Protein AF-A0A2S2PJ67-F1 (afdb_monomer)

pLDDT: mean 94.63, std 5.16, range [53.09, 98.38]

Nearest PDB structures (foldseek):
  6j6f-assembly1_B  TM=1.809E-01  e=3.396E+00  Talaromyces marneffei PM1
  8ga7-assembly1_A  TM=1.460E-01  e=7.164E+00  synthetic construct

Sequence (337 aa):
VMLTRRWSYTAPRLRLGEHDIALSSEIRYLGVRLDGKMTFVDHVRKAGKKALASATALSRVMPNIKGPGQWKRRLLASVVESQLLYAAPVWADTVAASARSVRLLVRPQRAIALRVIRAYRTVSDEAALVLAYMPPANLLAEERARVKARRRQPPAPDVPPTSLEKIKSLERKTTLDIWQRSWAFSRKGQWTRRLIPDVRRWHDKLLPKVPTTYRVTQAMTGHGCFQYYLNRMGRAGSAVCVQCGSAIDTVEHTLLKCAYWEPYRVALADRLGHRLTVEDMSSIILGPSEDEVPEDQPERGEALEFALESLRMLYKFIEEILSIKEEEERARQNGQA

Secondary structure (DSSP, 8-state):
----S-SS-PPP-EEETTEEEPPPSEEEETTEEEETT---HHHHHHHHHHHHHHHHHHHTT--SSSS--HHHHHHHHHHHHHHHTTTHHHHHHHHHT-HHHHHHHHHHHHHHHHHHTT--TTS-HHHHHHHTT---HHHHHHHHHHHHHHHHSPPPTT-PPPPHHHHHHHHHHHHHHHHHHHHHT-SSSHHHHHH-S-HHHHHH-SS--PPP-HHHHHHHHT-SS-HHHHHHTTSSS-SS-TTT--S---HHHHHHT-GGGHHHHHHHHHHHTS---HHHHHHHHH---GGGS-SSHHHHHHHHHHHHHHHHHHHHHHHHHHHHHHHHHHHHHHH--

Mean predicted aligned error: 4.98 Å

Radius of gyration: 24.8 Å; Cα contacts (8 Å, |Δi|>4): 425; chains: 1; bounding box: 79×36×76 Å

Organism: Schizaphis graminum (NCBI:txid13262)

Solvent-accessible surface area (backbone atoms only — not comparable to full-atom values): 18606 Å² total; per-residue (Å²): 79,66,79,65,93,62,94,73,78,81,82,77,87,43,67,62,87,94,44,76,53,77,80,41,68,56,41,78,54,96,91,41,41,44,36,49,80,61,55,34,54,70,34,47,47,52,29,20,54,52,18,34,52,52,31,54,60,54,46,75,74,39,47,60,70,99,40,72,55,27,66,64,37,46,58,59,42,47,58,34,53,52,43,58,45,60,70,21,62,80,42,25,71,58,28,65,76,29,72,70,46,38,49,38,44,43,54,28,52,33,59,32,24,29,49,25,30,33,47,56,96,78,63,40,56,68,41,30,23,62,75,44,76,41,77,57,55,57,53,52,15,40,37,50,27,50,49,54,51,57,73,68,52,77,59,59,88,98,44,79,73,79,52,70,65,58,48,49,52,56,43,47,52,54,42,38,55,56,48,34,56,57,58,68,73,45,85,66,40,56,66,29,36,65,44,48,70,46,58,49,50,60,74,69,33,76,55,80,88,74,68,56,42,46,49,49,32,20,65,50,56,49,51,55,86,26,30,38,43,27,26,77,69,74,72,40,98,46,28,43,23,87,81,69,66,45,75,59,16,39,46,64,34,55,76,59,64,35,70,73,48,45,80,66,42,46,70,60,15,64,75,68,74,42,80,66,49,66,67,52,53,16,46,41,72,34,38,64,54,80,90,73,46,57,85,52,66,70,60,28,51,52,55,51,51,55,44,49,50,52,35,51,50,53,51,52,44,43,43,54,55,47,51,53,47,42,50,56,49,51,53,52,55,62,76,74,106

Structure (mmCIF, N/CA/C/O backbone):
data_AF-A0A2S2PJ67-F1
#
_entry.id   AF-A0A2S2PJ67-F1
#
loop_
_atom_site.group_PDB
_atom_site.id
_atom_site.type_symbol
_atom_site.label_atom_id
_atom_site.label_alt_id
_atom_site.label_comp_id
_atom_site.label_asym_id
_atom_site.label_entity_id
_atom_site.label_seq_id
_atom_site.pdbx_PDB_ins_code
_atom_site.Cartn_x
_atom_site.Cartn_y
_atom_site.Cartn_z
_atom_site.occupancy
_atom_site.B_iso_or_equiv
_atom_site.auth_seq_id
_atom_site.auth_comp_id
_atom_site.auth_asym_id
_atom_site.auth_atom_id
_atom_site.pdbx_PDB_model_num
ATOM 1 N N . VAL A 1 1 ? -31.393 -4.939 24.634 1.00 82.88 1 VAL A N 1
ATOM 2 C CA . VAL A 1 1 ? -30.339 -5.966 24.466 1.00 82.88 1 VAL A CA 1
ATOM 3 C C . VAL A 1 1 ? -30.057 -6.581 25.804 1.00 82.88 1 VAL A C 1
ATOM 5 O O . VAL A 1 1 ? -29.877 -5.834 26.757 1.00 82.88 1 VAL A O 1
ATOM 8 N N . MET A 1 2 ? -30.006 -7.905 25.868 1.00 84.38 2 MET A N 1
ATOM 9 C CA . MET A 1 2 ? -29.512 -8.602 27.046 1.00 84.38 2 MET A CA 1
ATOM 10 C C . MET A 1 2 ? -28.021 -8.890 26.873 1.00 84.38 2 MET A C 1
ATOM 12 O O . MET A 1 2 ? -27.625 -9.549 25.914 1.00 84.38 2 MET A O 1
ATOM 16 N N . LEU A 1 3 ? -27.207 -8.374 27.792 1.00 85.25 3 LEU A N 1
ATOM 17 C CA . LEU A 1 3 ? -25.790 -8.706 27.906 1.00 85.25 3 LEU A CA 1
ATOM 18 C C . LEU A 1 3 ? -25.642 -9.655 29.092 1.00 85.25 3 LEU A C 1
ATOM 20 O O . LEU A 1 3 ? -25.963 -9.294 30.221 1.00 85.25 3 LEU A O 1
ATOM 24 N N . THR A 1 4 ? -25.200 -10.881 28.838 1.00 82.19 4 THR A N 1
ATOM 25 C CA . THR A 1 4 ? -25.056 -11.900 29.879 1.00 82.19 4 THR A CA 1
ATOM 26 C C . THR A 1 4 ? -23.826 -12.754 29.623 1.00 82.19 4 THR A C 1
ATOM 28 O O . THR A 1 4 ? -23.447 -12.993 28.480 1.00 82.19 4 THR A O 1
ATOM 31 N N . ARG A 1 5 ? -23.199 -13.219 30.707 1.00 78.56 5 ARG A N 1
ATOM 32 C CA . ARG A 1 5 ? -22.106 -14.202 30.654 1.00 78.56 5 ARG A CA 1
ATOM 33 C C . ARG A 1 5 ? -22.620 -15.645 30.592 1.00 78.56 5 ARG A C 1
ATOM 35 O O . ARG A 1 5 ? -21.820 -16.563 30.456 1.00 78.56 5 ARG A O 1
ATOM 42 N N . ARG A 1 6 ? -23.936 -15.861 30.722 1.00 78.56 6 ARG A N 1
ATOM 43 C CA . ARG A 1 6 ? -24.541 -17.197 30.659 1.00 78.56 6 ARG A CA 1
ATOM 44 C C . ARG A 1 6 ? -24.685 -17.651 29.210 1.00 78.56 6 ARG A C 1
ATOM 46 O O . ARG A 1 6 ? -25.228 -16.925 28.384 1.00 78.56 6 ARG A O 1
ATOM 53 N N . TRP A 1 7 ? -24.237 -18.875 28.940 1.00 67.00 7 TRP A N 1
ATOM 54 C CA . TRP A 1 7 ? -24.305 -19.500 27.615 1.00 67.00 7 TRP A CA 1
ATOM 55 C C . TRP A 1 7 ? -25.744 -19.826 27.184 1.00 67.00 7 TRP A C 1
ATOM 57 O O . TRP A 1 7 ? -26.074 -19.739 26.006 1.00 67.00 7 TRP A O 1
ATOM 67 N N . SER A 1 8 ? -26.605 -20.139 28.155 1.00 77.81 8 SER A N 1
ATOM 68 C CA . SER A 1 8 ? -28.046 -20.319 27.988 1.00 77.81 8 SER A CA 1
ATOM 69 C C . SER A 1 8 ? -28.783 -19.517 29.058 1.00 77.81 8 SER A C 1
ATOM 71 O O . SER A 1 8 ? -28.356 -19.462 30.216 1.00 77.81 8 SER A O 1
ATOM 73 N N . TYR A 1 9 ? -29.861 -18.848 28.665 1.00 80.81 9 TYR A N 1
ATOM 74 C CA . TYR A 1 9 ? -30.721 -18.085 29.558 1.00 80.81 9 TYR A CA 1
ATOM 75 C C . TYR A 1 9 ? -32.138 -18.028 28.990 1.00 80.81 9 TYR A C 1
ATOM 77 O O . TYR A 1 9 ? -32.329 -17.951 27.777 1.00 80.81 9 TYR A O 1
ATOM 85 N N . THR A 1 10 ? -33.132 -18.006 29.871 1.00 83.62 10 THR A N 1
ATOM 86 C CA . THR A 1 10 ? -34.505 -17.673 29.489 1.00 83.62 10 THR A CA 1
ATOM 87 C C . THR A 1 10 ? -34.597 -16.164 29.304 1.00 83.62 10 THR A C 1
ATOM 89 O O . THR A 1 10 ? -34.217 -15.407 30.200 1.00 83.62 10 THR A O 1
ATOM 92 N N . ALA A 1 11 ? -35.066 -15.720 28.137 1.00 83.56 11 ALA A N 1
ATOM 93 C CA . ALA A 1 11 ? -35.241 -14.301 27.852 1.00 83.56 11 ALA A CA 1
ATOM 94 C C . ALA A 1 11 ? -36.204 -13.670 28.881 1.00 83.56 11 ALA A C 1
ATOM 96 O O . ALA A 1 11 ? -37.345 -14.126 28.989 1.00 83.56 11 ALA A O 1
ATOM 97 N N . PRO A 1 12 ? -35.777 -12.647 29.647 1.00 85.38 12 PRO A N 1
ATOM 98 C CA . PRO A 1 12 ? -36.648 -11.999 30.615 1.00 85.38 12 PRO A CA 1
ATOM 99 C C . PRO A 1 12 ? -37.785 -11.266 29.900 1.00 85.38 12 PRO A C 1
ATOM 101 O O . PRO A 1 12 ? -37.567 -10.593 28.891 1.00 85.38 12 PRO A O 1
ATOM 104 N N . ARG A 1 13 ? -38.995 -11.357 30.459 1.00 87.50 13 ARG A N 1
ATOM 105 C CA . ARG A 1 13 ? -40.107 -10.474 30.098 1.00 87.50 13 ARG A CA 1
ATOM 106 C C . ARG A 1 13 ? -39.952 -9.181 30.890 1.00 87.50 13 ARG A C 1
ATOM 108 O O . ARG A 1 13 ? -40.140 -9.174 32.102 1.00 87.50 13 ARG A O 1
ATOM 115 N N . LEU A 1 14 ? -39.545 -8.114 30.212 1.00 89.00 14 LEU A N 1
ATOM 116 C CA . LEU A 1 14 ? -39.391 -6.791 30.810 1.00 89.00 14 LEU A CA 1
ATOM 117 C C . LEU A 1 14 ? -40.684 -6.007 30.584 1.00 89.00 14 LEU A C 1
ATOM 119 O O . LEU A 1 14 ? -41.129 -5.902 29.446 1.00 89.00 14 LEU A O 1
ATOM 123 N N . ARG A 1 15 ? -41.275 -5.456 31.647 1.00 92.38 15 ARG A N 1
ATOM 124 C CA . ARG A 1 15 ? -42.443 -4.565 31.567 1.00 92.38 15 ARG A CA 1
ATOM 125 C C . ARG A 1 15 ? -42.113 -3.230 32.225 1.00 92.38 15 ARG A C 1
ATOM 127 O O . ARG A 1 15 ? -41.424 -3.212 33.244 1.00 92.38 15 ARG A O 1
ATOM 134 N N . LEU A 1 16 ? -42.595 -2.132 31.653 1.00 91.44 16 LEU A N 1
ATOM 135 C CA . LEU A 1 16 ? -42.543 -0.796 32.250 1.00 91.44 16 LEU A CA 1
ATOM 136 C C . LEU A 1 16 ? -43.966 -0.228 32.278 1.00 91.44 16 LEU A C 1
ATOM 138 O O . LEU A 1 16 ? -44.503 0.181 31.248 1.00 91.44 16 LEU A O 1
ATOM 142 N N . GLY A 1 17 ? -44.592 -0.259 33.457 1.00 92.88 17 GLY A N 1
ATOM 143 C CA . GLY A 1 17 ? -46.038 -0.061 33.575 1.00 92.88 17 GLY A CA 1
ATOM 144 C C . GLY A 1 17 ? -46.786 -1.152 32.806 1.00 92.88 17 GLY A C 1
ATOM 145 O O . GLY A 1 17 ? -46.520 -2.338 33.002 1.00 92.88 17 GLY A O 1
ATOM 146 N N . GLU A 1 18 ? -47.666 -0.752 31.889 1.00 91.75 18 GLU A N 1
ATOM 147 C CA . GLU A 1 18 ? -48.424 -1.682 31.038 1.00 91.75 18 GLU A CA 1
ATOM 148 C C . GLU A 1 18 ? -47.702 -2.086 29.741 1.00 91.75 18 GLU A C 1
ATOM 150 O O . GLU A 1 18 ? -48.192 -2.931 28.994 1.00 91.75 18 GLU A O 1
ATOM 155 N N . HIS A 1 19 ? -46.521 -1.520 29.471 1.00 91.88 19 HIS A N 1
ATOM 156 C CA . HIS A 1 19 ? -45.809 -1.742 28.215 1.00 91.88 19 HIS A CA 1
ATOM 157 C C . HIS A 1 19 ? -44.796 -2.880 28.326 1.00 91.88 19 HIS A C 1
ATOM 159 O O . HIS A 1 19 ? -43.876 -2.832 29.149 1.00 91.88 19 HIS A O 1
ATOM 165 N N . ASP A 1 20 ? -44.908 -3.857 27.430 1.00 91.25 20 ASP A N 1
ATOM 166 C CA . ASP A 1 20 ? -43.914 -4.913 27.267 1.00 91.25 20 ASP A CA 1
ATOM 167 C C . ASP A 1 20 ? -42.706 -4.395 26.473 1.00 91.25 20 ASP A C 1
ATOM 169 O O . ASP A 1 20 ? -42.817 -3.924 25.339 1.00 91.25 20 ASP A O 1
ATOM 173 N N . ILE A 1 21 ? -41.517 -4.503 27.063 1.00 89.94 21 ILE A N 1
ATOM 174 C CA . ILE A 1 21 ? -40.253 -4.118 26.440 1.00 89.94 21 ILE A CA 1
ATOM 175 C C . ILE A 1 21 ? -39.638 -5.349 25.772 1.00 89.94 21 ILE A C 1
ATOM 177 O O . ILE A 1 21 ? -39.073 -6.229 26.427 1.00 89.94 21 ILE A O 1
ATOM 181 N N . ALA A 1 22 ? -39.692 -5.383 24.440 1.00 88.62 22 ALA A N 1
ATOM 182 C CA . ALA A 1 22 ? -39.047 -6.424 23.650 1.00 88.62 22 ALA A CA 1
ATOM 183 C C . ALA A 1 22 ? -37.511 -6.331 23.719 1.00 88.62 22 ALA A C 1
ATOM 185 O O . ALA A 1 22 ? -36.905 -5.255 23.644 1.00 88.62 22 ALA A O 1
ATOM 186 N N . LEU A 1 23 ? -36.846 -7.486 23.800 1.00 88.12 23 LEU A N 1
ATOM 187 C CA . LEU A 1 23 ? -35.392 -7.545 23.705 1.00 88.12 23 LEU A CA 1
ATOM 188 C C . LEU A 1 23 ? -34.940 -7.260 22.268 1.00 88.12 23 LEU A C 1
ATOM 190 O O . LEU A 1 23 ? -35.205 -8.029 21.351 1.00 88.12 23 LEU A O 1
ATOM 194 N N . SER A 1 24 ? -34.185 -6.178 22.084 1.00 88.00 24 SER A N 1
ATOM 195 C CA . SER A 1 24 ? -33.431 -5.941 20.844 1.00 88.00 24 SER A CA 1
ATOM 196 C C . SER A 1 24 ? -32.177 -6.824 20.766 1.00 88.00 24 SER A C 1
ATOM 198 O O . SER A 1 24 ? -31.562 -7.113 21.799 1.00 88.00 24 SER A O 1
ATOM 200 N N . SER A 1 25 ? -31.757 -7.179 19.548 1.00 87.25 25 SER A N 1
ATOM 201 C CA . SER A 1 25 ? -30.499 -7.884 19.251 1.00 87.25 25 SER A CA 1
ATOM 202 C C . SER A 1 25 ? -29.255 -6.986 19.331 1.00 87.25 25 SER A C 1
ATOM 204 O O . SER A 1 25 ? -28.165 -7.481 19.621 1.00 87.25 25 SER A O 1
ATOM 206 N N . GLU A 1 26 ? -29.418 -5.672 19.126 1.00 90.06 26 GLU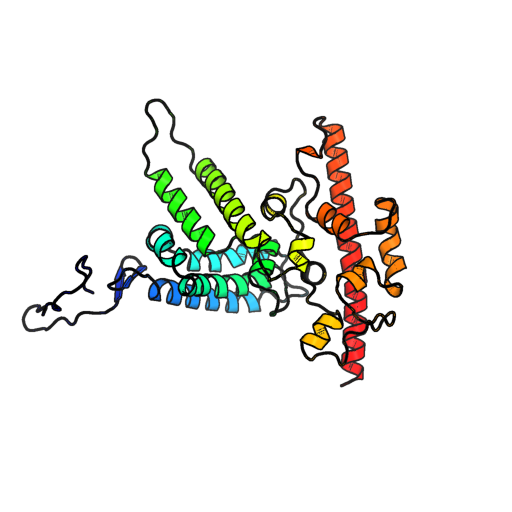 A N 1
ATOM 207 C CA . GLU A 1 26 ? -28.353 -4.662 19.207 1.00 90.06 26 GLU A CA 1
ATOM 208 C C . GLU A 1 26 ? -28.793 -3.378 19.939 1.00 90.06 26 GLU A C 1
ATOM 210 O O . GLU A 1 26 ? -29.971 -3.008 19.949 1.00 90.06 26 GLU A O 1
ATOM 215 N N . ILE A 1 27 ? -27.842 -2.695 20.583 1.00 93.00 27 ILE A N 1
ATOM 216 C CA . ILE A 1 27 ? -28.039 -1.405 21.258 1.00 93.00 27 ILE A CA 1
ATOM 217 C C . ILE A 1 27 ? -26.930 -0.449 20.838 1.00 93.00 27 ILE A C 1
ATOM 219 O O . ILE A 1 27 ? -25.782 -0.849 20.642 1.00 93.00 27 ILE A O 1
ATOM 223 N N . ARG A 1 28 ? -27.270 0.831 20.684 1.00 94.19 28 ARG A N 1
ATOM 224 C CA . ARG A 1 28 ? -26.295 1.886 20.410 1.00 94.19 28 ARG A CA 1
ATOM 225 C C . ARG A 1 28 ? -25.934 2.594 21.711 1.00 94.19 28 ARG A C 1
ATOM 227 O O . ARG A 1 28 ? -26.805 3.173 22.345 1.00 94.19 28 ARG A O 1
ATOM 234 N N . TYR A 1 29 ? -24.650 2.609 22.049 1.00 92.94 29 TYR A N 1
ATOM 235 C CA . TYR A 1 29 ? -24.114 3.312 23.211 1.00 92.94 29 TYR A CA 1
ATOM 236 C C . TYR A 1 29 ? -22.875 4.116 22.815 1.00 92.94 29 TYR A C 1
ATOM 238 O O . TYR A 1 29 ? -21.943 3.564 22.233 1.00 92.94 29 TYR A O 1
ATOM 246 N N . LEU A 1 30 ? -22.884 5.432 23.069 1.00 92.56 30 LEU A N 1
ATOM 247 C CA . LEU A 1 30 ? -21.806 6.361 22.682 1.00 92.56 30 LEU A CA 1
ATOM 248 C C . LEU A 1 30 ? -21.338 6.171 21.227 1.00 92.56 30 LEU A C 1
ATOM 250 O O . LEU A 1 30 ? -20.150 6.119 20.933 1.00 92.56 30 LEU A O 1
ATOM 254 N N . GLY A 1 31 ? -22.286 5.987 20.304 1.00 92.00 31 GLY A N 1
ATOM 255 C CA . GLY A 1 31 ? -21.980 5.774 18.887 1.00 92.00 31 GLY A CA 1
ATOM 256 C C . GLY A 1 31 ? -21.513 4.362 18.509 1.00 92.00 31 GLY A C 1
ATOM 257 O O . GLY A 1 31 ? -21.478 4.066 17.316 1.00 92.00 31 GLY A O 1
ATOM 258 N N . VAL A 1 32 ? -21.224 3.487 19.473 1.00 95.31 32 VAL A N 1
ATOM 259 C CA . VAL A 1 32 ? -20.844 2.083 19.258 1.00 95.31 32 VAL A CA 1
ATOM 260 C C . VAL A 1 32 ? -22.083 1.197 19.284 1.00 95.31 32 VAL A C 1
ATOM 262 O O . VAL A 1 32 ? -23.000 1.427 20.070 1.00 95.31 32 VAL A O 1
ATOM 265 N N . ARG A 1 33 ? -22.132 0.188 18.412 1.00 94.69 33 ARG A N 1
ATOM 266 C CA . ARG A 1 33 ? -23.206 -0.816 18.403 1.00 94.69 33 ARG A CA 1
ATOM 267 C C . ARG A 1 33 ? -22.748 -2.085 19.103 1.00 94.69 33 ARG A C 1
ATOM 269 O O . ARG A 1 33 ? -21.755 -2.680 18.695 1.00 94.69 33 ARG A O 1
ATOM 276 N N . LEU A 1 34 ? -23.478 -2.456 20.146 1.00 93.69 34 LEU A N 1
ATOM 277 C CA . LEU A 1 34 ? -23.226 -3.621 20.982 1.00 93.69 34 LEU A CA 1
ATOM 278 C C . LEU A 1 34 ? -24.296 -4.669 20.672 1.00 93.69 34 LEU A C 1
ATOM 280 O O . LEU A 1 34 ? -25.480 -4.434 20.923 1.00 93.69 34 LEU A O 1
ATOM 284 N N . ASP A 1 35 ? -23.894 -5.795 20.092 1.00 91.12 35 ASP A N 1
ATOM 285 C CA . ASP A 1 35 ? -24.735 -6.984 19.959 1.00 91.12 35 ASP A CA 1
ATOM 286 C C . ASP A 1 35 ? -24.654 -7.847 21.227 1.00 91.12 35 ASP A C 1
ATOM 288 O O . ASP A 1 35 ? -23.694 -7.753 21.990 1.00 91.12 35 ASP A O 1
ATOM 292 N N . GLY A 1 36 ? -25.641 -8.720 21.448 1.00 87.56 36 GLY A N 1
ATOM 293 C CA . GLY A 1 36 ? -25.711 -9.559 22.657 1.00 87.56 36 GLY A CA 1
ATOM 294 C C . GLY A 1 36 ? -24.476 -10.437 22.918 1.00 87.56 36 GLY A C 1
ATOM 295 O O . GLY A 1 36 ? -24.214 -10.800 24.061 1.00 87.56 36 GLY A O 1
ATOM 296 N N . LYS A 1 37 ? -23.697 -10.750 21.872 1.00 87.94 37 LYS A N 1
ATOM 297 C CA . LYS A 1 37 ? -22.456 -11.538 21.947 1.00 87.94 37 LYS A CA 1
ATOM 298 C C . LYS A 1 37 ? -21.186 -10.679 21.925 1.00 87.94 37 LYS A C 1
ATOM 300 O O . LYS A 1 37 ? -20.093 -11.236 21.906 1.00 87.94 37 LYS A O 1
ATOM 305 N N . MET A 1 38 ? -21.318 -9.350 21.908 1.00 90.69 38 MET A N 1
ATOM 306 C CA . MET A 1 38 ? -20.207 -8.397 21.819 1.00 90.69 38 MET A CA 1
ATOM 307 C C . MET A 1 38 ? -19.263 -8.690 20.642 1.00 90.69 38 MET A C 1
ATOM 309 O O . MET A 1 38 ? -18.058 -8.518 20.754 1.00 90.69 38 MET A O 1
ATOM 313 N N . THR A 1 39 ? -19.795 -9.156 19.508 1.00 92.81 39 THR A N 1
ATOM 314 C CA . THR A 1 39 ? -19.003 -9.456 18.303 1.00 92.81 39 THR A CA 1
ATOM 315 C C . THR A 1 39 ? -18.657 -8.209 17.494 1.00 92.81 39 THR A C 1
ATOM 317 O O . THR A 1 39 ? -17.744 -8.239 16.668 1.00 92.81 39 THR A O 1
ATOM 320 N N . PHE A 1 40 ? -19.410 -7.120 17.684 1.00 95.31 40 PHE A N 1
ATOM 321 C CA . PHE A 1 40 ? -19.274 -5.835 16.994 1.00 95.31 40 PHE A CA 1
ATOM 322 C C . PHE A 1 40 ? -19.394 -5.912 15.463 1.00 95.31 40 PHE A C 1
ATOM 324 O O . PHE A 1 40 ? -19.056 -4.957 14.757 1.00 95.31 40 PHE A O 1
ATOM 331 N N . VAL A 1 41 ? -19.915 -7.016 14.916 1.00 94.44 41 VAL A N 1
ATOM 332 C CA . VAL A 1 41 ? -20.035 -7.217 13.462 1.00 94.44 41 VAL A CA 1
ATOM 333 C C . VAL A 1 41 ? -20.883 -6.115 12.825 1.00 94.44 41 VAL A C 1
ATOM 335 O O . VAL A 1 41 ? -20.508 -5.567 11.787 1.00 94.44 41 VAL A O 1
ATOM 338 N N . ASP A 1 42 ? -22.007 -5.757 13.446 1.00 93.94 42 ASP A N 1
ATOM 339 C CA . ASP A 1 42 ? -22.900 -4.719 12.924 1.00 93.94 42 ASP A CA 1
ATOM 340 C C . ASP A 1 42 ? -22.337 -3.304 13.102 1.00 93.94 42 ASP A C 1
ATOM 342 O O . ASP A 1 42 ? -22.571 -2.442 12.246 1.00 93.94 42 ASP A O 1
ATOM 346 N N . HIS A 1 43 ? -21.527 -3.075 14.145 1.00 96.12 43 HIS A N 1
ATOM 347 C CA . HIS A 1 43 ? -20.757 -1.838 14.308 1.00 96.12 43 HIS A CA 1
ATOM 348 C C . HIS A 1 43 ? -19.798 -1.645 13.134 1.00 96.12 43 HIS A C 1
ATOM 350 O O . HIS A 1 43 ? -19.895 -0.657 12.402 1.00 96.12 43 HIS A O 1
ATOM 356 N N . VAL A 1 44 ? -18.933 -2.632 12.895 1.00 96.69 44 VAL A N 1
ATOM 357 C CA . VAL A 1 44 ? -17.930 -2.587 11.825 1.00 96.69 44 VAL A CA 1
ATOM 358 C C . VAL A 1 44 ? -18.583 -2.545 10.447 1.00 96.69 44 VAL A C 1
ATOM 360 O O . VAL A 1 44 ? -18.129 -1.809 9.575 1.00 96.69 44 VAL A O 1
ATOM 363 N N . ARG A 1 45 ? -19.691 -3.265 10.233 1.00 96.56 45 ARG A N 1
ATOM 364 C CA . ARG A 1 45 ? -20.447 -3.211 8.972 1.00 96.56 45 ARG A CA 1
ATOM 365 C C . ARG A 1 45 ? -20.956 -1.801 8.681 1.00 96.56 45 ARG A C 1
ATOM 367 O O . ARG A 1 45 ? -20.826 -1.323 7.553 1.00 96.56 45 ARG A O 1
ATOM 374 N N . LYS A 1 46 ? -21.537 -1.126 9.677 1.00 96.25 46 LYS A N 1
ATOM 375 C CA . LYS A 1 46 ? -22.065 0.237 9.514 1.00 96.25 46 LYS A CA 1
ATOM 376 C C . LYS A 1 46 ? -20.943 1.263 9.360 1.00 96.25 46 LYS A C 1
ATOM 378 O O . LYS A 1 46 ? -21.038 2.108 8.468 1.00 96.25 46 LYS A O 1
ATOM 383 N N . ALA A 1 47 ? -19.864 1.147 10.136 1.00 96.94 47 ALA A N 1
ATOM 384 C CA . ALA A 1 47 ? -18.662 1.964 9.967 1.00 96.94 47 ALA A CA 1
ATOM 385 C C . ALA A 1 47 ? -18.056 1.788 8.564 1.00 96.94 47 ALA A C 1
ATOM 387 O O . ALA A 1 47 ? -17.811 2.771 7.870 1.00 96.94 47 ALA A O 1
ATOM 388 N N . GLY A 1 48 ? -17.921 0.544 8.098 1.00 97.44 48 GLY A N 1
ATOM 389 C CA . GLY A 1 48 ? -17.420 0.210 6.768 1.00 97.44 48 GLY A CA 1
ATOM 390 C C . GLY A 1 48 ? -18.298 0.746 5.635 1.00 97.44 48 GLY A C 1
ATOM 391 O O . GLY A 1 48 ? -17.777 1.302 4.669 1.00 97.44 48 GLY A O 1
ATOM 392 N N . LYS A 1 49 ? -19.632 0.666 5.759 1.00 97.88 49 LYS A N 1
ATOM 393 C CA . LYS A 1 49 ? -20.565 1.261 4.782 1.00 97.88 49 LYS A CA 1
ATOM 394 C C . LYS A 1 49 ? -20.388 2.781 4.693 1.00 97.88 49 LYS A C 1
ATOM 396 O O . LYS A 1 49 ? -20.322 3.317 3.589 1.00 97.88 49 LYS A O 1
ATOM 401 N N . LYS A 1 50 ? -20.279 3.464 5.839 1.00 97.75 50 LYS A N 1
ATOM 402 C CA . LYS A 1 50 ? -20.039 4.915 5.898 1.00 97.75 50 LYS A CA 1
ATOM 403 C C . LYS A 1 50 ? -18.689 5.284 5.268 1.00 97.75 50 LYS A C 1
ATOM 405 O O . LYS A 1 50 ? -18.645 6.133 4.382 1.00 97.75 50 LYS A O 1
ATOM 410 N N . ALA A 1 51 ? -17.633 4.564 5.643 1.00 98.06 51 ALA A N 1
ATOM 411 C CA . ALA A 1 51 ? -16.283 4.720 5.107 1.00 98.06 51 ALA A CA 1
ATOM 412 C C . ALA A 1 51 ? -16.234 4.537 3.586 1.00 98.06 51 ALA A C 1
ATOM 414 O O . ALA A 1 51 ? -15.602 5.326 2.884 1.00 98.06 51 ALA A O 1
ATOM 415 N N . LEU A 1 52 ? -16.950 3.544 3.054 1.00 97.94 52 LEU A N 1
ATOM 416 C CA . LEU A 1 52 ? -17.025 3.304 1.615 1.00 97.94 52 LEU A CA 1
ATOM 417 C C . LEU A 1 52 ? -17.767 4.425 0.875 1.00 97.94 52 LEU A C 1
ATOM 419 O O . LEU A 1 52 ? -17.352 4.806 -0.221 1.00 97.94 52 LEU A O 1
ATOM 423 N N . ALA A 1 53 ? -18.832 4.976 1.464 1.00 98.19 53 ALA A N 1
ATOM 424 C CA . ALA A 1 53 ? -19.531 6.127 0.899 1.00 98.19 53 ALA A CA 1
ATOM 425 C C . ALA A 1 53 ? -18.601 7.350 0.816 1.00 98.19 53 ALA A C 1
ATOM 427 O O . ALA A 1 53 ? -18.495 7.967 -0.245 1.00 98.19 53 ALA A O 1
ATOM 428 N N . SER A 1 54 ? -17.844 7.640 1.880 1.00 97.94 54 SER A N 1
ATOM 429 C CA . SER A 1 54 ? -16.829 8.702 1.867 1.00 97.94 54 SER A CA 1
ATOM 430 C C . SER A 1 54 ? -15.712 8.435 0.853 1.00 97.94 54 SER A C 1
ATOM 432 O O . SER A 1 54 ? -15.360 9.333 0.094 1.00 97.94 54 SER A O 1
ATOM 434 N N . ALA A 1 55 ? -15.198 7.204 0.762 1.00 97.38 55 ALA A N 1
ATOM 435 C CA . ALA A 1 55 ? -14.196 6.834 -0.240 1.00 97.38 55 ALA A CA 1
ATOM 436 C C . ALA A 1 55 ? -14.709 7.028 -1.680 1.00 97.38 55 ALA A C 1
ATOM 438 O O . ALA A 1 55 ? -13.967 7.471 -2.559 1.00 97.38 55 ALA A O 1
ATOM 439 N N . THR A 1 56 ? -15.988 6.731 -1.922 1.00 96.12 56 THR A N 1
ATOM 440 C CA . THR A 1 56 ? -16.640 6.914 -3.227 1.00 96.12 56 THR A CA 1
ATOM 441 C C . THR A 1 56 ? -16.797 8.394 -3.568 1.00 96.12 56 THR A C 1
ATOM 443 O O . THR A 1 56 ? -16.476 8.794 -4.684 1.00 96.12 56 THR A O 1
ATOM 446 N N . ALA A 1 57 ? -17.229 9.218 -2.609 1.00 96.88 57 ALA A N 1
ATOM 447 C CA . ALA A 1 57 ? -17.328 10.663 -2.795 1.00 96.88 57 ALA A CA 1
ATOM 448 C C . ALA A 1 57 ? -15.953 11.286 -3.095 1.00 96.88 57 ALA A C 1
ATOM 450 O O . ALA A 1 57 ? -15.799 11.986 -4.092 1.00 96.88 57 ALA A O 1
ATOM 451 N N . LEU A 1 58 ? -14.931 10.943 -2.302 1.00 95.69 58 LEU A N 1
ATOM 452 C CA . LEU A 1 58 ? -13.552 11.400 -2.508 1.00 95.69 58 LEU A CA 1
ATOM 453 C C . LEU A 1 58 ? -12.971 10.938 -3.850 1.00 95.69 58 LEU A C 1
ATOM 455 O O . LEU A 1 58 ? -12.235 11.681 -4.490 1.00 95.69 58 LEU A O 1
ATOM 459 N N . SER A 1 59 ? -13.328 9.738 -4.317 1.00 92.31 59 SER A N 1
ATOM 460 C CA . SER A 1 59 ? -12.858 9.222 -5.610 1.00 92.31 59 SER A CA 1
ATOM 461 C C . SER A 1 59 ? -13.215 10.139 -6.785 1.00 92.31 59 SER A C 1
ATOM 463 O O . SER A 1 59 ? -12.458 10.185 -7.752 1.00 92.31 59 SER A O 1
ATOM 465 N N . ARG A 1 60 ? -14.335 10.875 -6.709 1.00 92.12 60 ARG A N 1
ATOM 466 C CA . ARG A 1 60 ? -14.801 11.773 -7.781 1.00 92.12 60 ARG A CA 1
ATOM 467 C C . ARG A 1 60 ? -13.888 12.983 -7.988 1.00 92.12 60 ARG A C 1
ATOM 469 O O . ARG A 1 60 ? -13.787 13.470 -9.103 1.00 92.12 60 ARG A O 1
ATOM 476 N N . VAL A 1 61 ? -13.179 13.417 -6.945 1.00 92.94 61 VAL A N 1
ATOM 477 C CA . VAL A 1 61 ? -12.225 14.544 -6.995 1.00 92.94 61 VAL A CA 1
ATOM 478 C C . VAL A 1 61 ? -10.765 14.078 -7.095 1.00 92.94 61 VAL A C 1
ATOM 480 O O . VAL A 1 61 ? -9.828 14.856 -6.930 1.00 92.94 61 VAL A O 1
ATOM 483 N N . MET A 1 62 ? -10.547 12.784 -7.351 1.00 94.00 62 MET A N 1
ATOM 484 C CA . MET A 1 62 ? -9.230 12.143 -7.385 1.00 94.00 62 MET A CA 1
ATOM 485 C C . MET A 1 62 ? -9.006 11.340 -8.683 1.00 94.00 62 MET A C 1
ATOM 487 O O . MET A 1 62 ? -8.669 10.150 -8.609 1.00 94.00 62 MET A O 1
ATOM 491 N N . PRO A 1 63 ? -9.145 11.944 -9.881 1.00 92.44 63 PRO A N 1
ATOM 492 C CA . PRO A 1 63 ? -8.892 11.241 -11.142 1.00 92.44 63 PRO A CA 1
ATOM 493 C C . PRO A 1 63 ? -7.437 10.763 -11.214 1.00 92.44 63 PRO A C 1
ATOM 495 O O . PRO A 1 63 ? -6.544 11.442 -10.715 1.00 92.44 63 PRO A O 1
ATOM 498 N N . ASN A 1 64 ? -7.166 9.590 -11.792 1.00 90.88 64 ASN A N 1
ATOM 499 C CA . ASN A 1 64 ? -5.813 9.006 -11.775 1.00 90.88 64 ASN A CA 1
ATOM 500 C C . ASN A 1 64 ? -4.768 9.883 -12.493 1.00 90.88 64 ASN A C 1
ATOM 502 O O . ASN A 1 64 ? -3.617 9.927 -12.063 1.00 90.88 64 ASN A O 1
ATOM 506 N N . ILE A 1 65 ? -5.185 10.617 -13.528 1.00 86.19 65 ILE A N 1
ATOM 507 C CA . ILE A 1 65 ? -4.357 11.516 -14.342 1.00 86.19 65 ILE A CA 1
ATOM 508 C C . ILE A 1 65 ? -4.847 12.957 -14.121 1.00 86.19 65 ILE A C 1
ATOM 510 O O . ILE A 1 65 ? -6.046 13.170 -13.947 1.00 86.19 65 ILE A O 1
ATOM 514 N N . LYS A 1 66 ? -3.929 13.936 -14.073 1.00 86.88 66 LYS A N 1
ATOM 515 C CA . LYS A 1 66 ? -4.208 15.374 -13.826 1.00 86.88 66 LYS A CA 1
ATOM 516 C C . LYS A 1 66 ? -4.941 15.695 -12.504 1.00 86.88 66 LYS A C 1
ATOM 518 O O . LYS A 1 66 ? -5.425 16.803 -12.314 1.00 86.88 66 LYS A O 1
ATOM 523 N N . GLY A 1 67 ? -5.013 14.743 -11.571 1.00 89.56 67 GLY A N 1
ATOM 524 C CA . GLY A 1 67 ? -5.580 14.942 -10.234 1.00 89.56 67 GLY A CA 1
ATOM 525 C C . GLY A 1 67 ? -4.531 15.253 -9.155 1.00 89.56 67 GLY A C 1
ATOM 526 O O . GLY A 1 67 ? -3.334 15.320 -9.437 1.00 89.56 67 GLY A O 1
ATOM 527 N N . PRO A 1 68 ? -4.943 15.343 -7.876 1.00 93.75 68 PRO A N 1
ATOM 528 C CA . PRO A 1 68 ? -4.034 15.628 -6.763 1.00 93.75 68 PRO A CA 1
ATOM 529 C C . PRO A 1 68 ? -2.891 14.604 -6.636 1.00 93.75 68 PRO A C 1
ATOM 531 O O . PRO A 1 68 ? -3.047 13.429 -6.992 1.00 93.75 68 PRO A O 1
ATOM 534 N N . GLY A 1 69 ? -1.745 15.039 -6.102 1.00 94.31 69 GLY A N 1
ATOM 535 C CA . GLY A 1 69 ? -0.597 14.192 -5.735 1.00 94.31 69 GLY A CA 1
ATOM 536 C C . GLY A 1 69 ? -0.919 13.160 -4.647 1.00 94.31 69 GLY A C 1
ATOM 537 O O . GLY A 1 69 ? -1.896 13.327 -3.913 1.00 94.31 69 GLY A O 1
ATOM 538 N N . GLN A 1 70 ? -0.091 12.115 -4.515 1.00 96.00 70 GLN A N 1
ATOM 539 C CA . GLN A 1 70 ? -0.309 11.028 -3.544 1.00 96.00 70 GLN A CA 1
ATOM 540 C C . GLN A 1 70 ? -0.504 11.551 -2.114 1.00 96.00 70 GLN A C 1
ATOM 542 O O . GLN A 1 70 ? -1.448 11.137 -1.446 1.00 96.00 70 GLN A O 1
ATOM 547 N N . TRP A 1 71 ? 0.309 12.510 -1.657 1.00 96.06 71 TRP A N 1
ATOM 548 C CA . TRP A 1 71 ? 0.219 13.035 -0.287 1.00 96.06 71 TRP A CA 1
ATOM 549 C C . TRP A 1 71 ? -1.082 13.776 0.009 1.00 96.06 71 TRP A C 1
ATOM 551 O O . TRP A 1 71 ? -1.712 13.511 1.032 1.00 96.06 71 TRP A O 1
ATOM 561 N N . LYS A 1 72 ? -1.577 14.595 -0.926 1.00 96.12 72 LYS A N 1
ATOM 562 C CA . LYS A 1 72 ? -2.899 15.234 -0.796 1.00 96.12 72 LYS A CA 1
ATOM 563 C C . LYS A 1 72 ? -4.019 14.186 -0.735 1.00 96.12 72 LYS A C 1
ATOM 565 O O . LYS A 1 72 ? -4.943 14.304 0.066 1.00 96.12 72 LYS A O 1
ATOM 570 N N . ARG A 1 73 ? -3.923 13.115 -1.531 1.00 97.25 73 ARG A N 1
ATOM 571 C CA . ARG A 1 73 ? -4.888 12.001 -1.483 1.00 97.25 73 ARG A CA 1
ATOM 572 C C . ARG A 1 73 ? -4.807 11.215 -0.183 1.00 97.25 73 ARG A C 1
ATOM 574 O O . ARG A 1 73 ? -5.845 10.847 0.355 1.00 97.25 73 ARG A O 1
ATOM 581 N N . ARG A 1 74 ? -3.599 10.962 0.325 1.00 97.19 74 ARG A N 1
ATOM 582 C CA . ARG A 1 74 ? -3.361 10.239 1.581 1.00 97.19 74 ARG A CA 1
ATOM 583 C C . ARG A 1 74 ? -3.921 11.001 2.777 1.00 97.19 74 ARG A C 1
ATOM 585 O O . ARG A 1 74 ? -4.515 10.374 3.655 1.00 97.19 74 ARG A O 1
ATOM 592 N N . LEU A 1 75 ? -3.786 12.328 2.772 1.00 96.81 75 LEU A N 1
ATOM 593 C CA . LEU A 1 75 ? -4.427 13.204 3.748 1.00 96.81 75 LEU A CA 1
ATOM 594 C C . LEU A 1 75 ? -5.949 13.034 3.709 1.00 96.81 75 LEU A C 1
ATOM 596 O O . LEU A 1 75 ? -6.555 12.745 4.734 1.00 96.81 75 LEU A O 1
ATOM 600 N N . LEU A 1 76 ? -6.570 13.110 2.531 1.00 96.38 76 LEU A N 1
ATOM 601 C CA . LEU A 1 76 ? -8.018 12.906 2.388 1.00 96.38 76 LEU A CA 1
ATOM 602 C C . LEU A 1 76 ? -8.455 11.478 2.768 1.00 96.38 76 LEU A C 1
ATOM 604 O O . LEU A 1 76 ? -9.520 11.283 3.355 1.00 96.38 76 LEU A O 1
ATOM 608 N N . ALA A 1 77 ? -7.611 10.475 2.518 1.00 97.12 77 ALA A N 1
ATOM 609 C CA . ALA A 1 77 ? -7.852 9.093 2.923 1.00 97.12 77 ALA A CA 1
ATOM 610 C C . ALA A 1 77 ? -7.922 8.905 4.448 1.00 97.12 77 ALA A C 1
ATOM 612 O O . ALA A 1 77 ? -8.579 7.969 4.912 1.00 97.12 77 ALA A O 1
ATOM 613 N N . SER A 1 78 ? -7.328 9.810 5.235 1.00 97.12 78 SER A N 1
ATOM 614 C CA . SER A 1 78 ? -7.409 9.772 6.703 1.00 97.12 78 SER A CA 1
ATOM 615 C C . SER A 1 78 ? -8.846 9.885 7.231 1.00 97.12 78 SER A C 1
ATOM 617 O O . SER A 1 78 ? -9.144 9.368 8.309 1.00 97.12 78 SER A O 1
ATOM 619 N N . VAL A 1 79 ? -9.770 10.483 6.464 1.00 97.25 79 VAL A N 1
ATOM 620 C CA . VAL A 1 79 ? -11.201 10.542 6.810 1.00 97.25 79 VAL A CA 1
ATOM 621 C C . VAL A 1 79 ? -11.805 9.139 6.825 1.00 97.25 79 VAL A C 1
ATOM 623 O O . VAL A 1 79 ? -12.525 8.777 7.755 1.00 97.25 79 VAL A O 1
ATOM 626 N N . VAL A 1 80 ? -11.479 8.327 5.817 1.00 97.88 80 VAL A N 1
ATOM 627 C CA . VAL A 1 80 ? -11.947 6.939 5.703 1.00 97.88 80 VAL A CA 1
ATOM 628 C C . VAL A 1 80 ? -11.372 6.103 6.847 1.00 97.88 80 VAL A C 1
ATOM 630 O O . VAL A 1 80 ? -12.121 5.403 7.526 1.00 97.88 80 VAL A O 1
ATOM 633 N N . GLU A 1 81 ? -10.070 6.227 7.124 1.00 97.00 81 GLU A N 1
ATOM 634 C CA . GLU A 1 81 ? -9.423 5.540 8.254 1.00 97.00 81 GLU A CA 1
ATOM 635 C C . GLU A 1 81 ? -10.038 5.945 9.600 1.00 97.00 81 GLU A C 1
ATOM 637 O O . GLU A 1 81 ? -10.330 5.091 10.435 1.00 97.00 81 GLU A O 1
ATOM 642 N N . SER A 1 82 ? -10.307 7.233 9.808 1.00 97.38 82 SER A N 1
ATOM 643 C CA . SER A 1 82 ? -10.904 7.733 11.051 1.00 97.38 82 SER A CA 1
ATOM 644 C C . SER A 1 82 ? -12.314 7.193 11.280 1.00 97.38 82 SER A C 1
ATOM 646 O O . SER A 1 82 ? -12.658 6.848 12.410 1.00 97.38 82 SER A O 1
ATOM 648 N N . GLN A 1 83 ? -13.115 7.068 10.218 1.00 97.75 83 GLN A N 1
ATOM 649 C CA . GLN A 1 83 ? -14.445 6.460 10.294 1.00 97.75 83 GLN A CA 1
ATOM 650 C C . GLN A 1 83 ? -14.378 4.964 10.615 1.00 97.75 83 GLN A C 1
ATOM 652 O O . GLN A 1 83 ? -15.153 4.490 11.445 1.00 97.75 83 GLN A O 1
ATOM 657 N N . LEU A 1 84 ? -13.453 4.230 9.986 1.00 97.69 84 LEU A N 1
ATOM 658 C CA . LEU A 1 84 ? -13.255 2.799 10.239 1.00 97.69 84 LEU A CA 1
ATOM 659 C C . LEU A 1 84 ? -12.799 2.527 11.674 1.00 97.69 84 LEU A C 1
ATOM 661 O O . LEU A 1 84 ? -13.250 1.568 12.288 1.00 97.69 84 LEU A O 1
ATOM 665 N N . LEU A 1 85 ? -11.924 3.377 12.213 1.00 97.62 85 LEU A N 1
ATOM 666 C CA . LEU A 1 85 ? -11.257 3.177 13.501 1.00 97.62 85 LEU A CA 1
ATOM 667 C C . LEU A 1 85 ? -11.986 3.842 14.681 1.00 97.62 85 LEU A C 1
ATOM 669 O O . LEU A 1 85 ? -11.409 4.001 15.766 1.00 97.62 85 LEU A O 1
ATOM 673 N N . TYR A 1 86 ? -13.237 4.264 14.483 1.00 97.44 86 TYR A N 1
ATOM 674 C CA . TYR A 1 86 ? -14.034 4.875 15.539 1.00 97.44 86 TYR A CA 1
ATOM 675 C C . TYR A 1 86 ? -14.266 3.886 16.685 1.00 97.44 86 TYR A C 1
ATOM 677 O O . TYR A 1 86 ? -14.765 2.777 16.479 1.00 97.44 86 TYR A O 1
ATOM 685 N N . ALA A 1 87 ? -13.903 4.307 17.900 1.00 96.50 87 ALA A N 1
ATOM 686 C CA . ALA A 1 87 ? -13.942 3.491 19.113 1.00 96.50 87 ALA A CA 1
ATOM 687 C C . ALA A 1 87 ? -13.160 2.162 19.021 1.00 96.50 87 ALA A C 1
ATOM 689 O O . ALA A 1 87 ? -13.460 1.238 19.770 1.00 96.50 87 ALA A O 1
ATOM 690 N N . ALA A 1 88 ? -12.141 2.077 18.150 1.00 97.44 88 ALA A N 1
ATOM 691 C CA . ALA A 1 88 ? -11.327 0.872 17.941 1.00 97.44 88 ALA A CA 1
ATOM 692 C C . ALA A 1 88 ? -10.917 0.123 19.220 1.00 97.44 88 ALA A C 1
ATOM 694 O O . ALA A 1 88 ? -11.141 -1.083 19.271 1.00 97.44 88 ALA A O 1
ATOM 695 N N . PRO A 1 89 ? -10.448 0.785 20.297 1.00 97.00 89 PRO A N 1
ATOM 696 C CA . PRO A 1 89 ? -10.050 0.080 21.517 1.00 97.00 89 PRO A CA 1
ATOM 697 C C . PRO A 1 89 ? -11.163 -0.693 22.242 1.00 97.00 89 PRO A C 1
ATOM 699 O O . PRO A 1 89 ? -10.879 -1.335 23.243 1.00 97.00 89 PRO A O 1
ATOM 702 N N . VAL A 1 90 ? -12.428 -0.548 21.835 1.00 96.19 90 VAL A N 1
ATOM 703 C CA . VAL A 1 90 ? -13.567 -1.289 22.405 1.00 96.19 90 VAL A CA 1
ATOM 704 C C . VAL A 1 90 ? -13.802 -2.609 21.668 1.00 96.19 90 VAL A C 1
ATOM 706 O O . VAL A 1 90 ? -14.274 -3.557 22.281 1.00 96.19 90 VAL A O 1
ATOM 709 N N . TRP A 1 91 ? -13.490 -2.671 20.371 1.00 96.31 91 TRP A N 1
ATOM 710 C CA . TRP A 1 91 ? -13.869 -3.789 19.500 1.00 96.31 91 TRP A CA 1
ATOM 711 C C . TRP A 1 91 ? -12.695 -4.461 18.778 1.00 96.31 91 TRP A C 1
ATOM 713 O O . TRP A 1 91 ? -12.907 -5.497 18.150 1.00 96.31 91 TRP A O 1
ATOM 723 N N . ALA A 1 92 ? -11.488 -3.881 18.822 1.00 96.94 92 ALA A N 1
ATOM 724 C CA . ALA A 1 92 ? -10.335 -4.310 18.025 1.00 96.94 92 ALA A CA 1
ATOM 725 C C . ALA A 1 92 ? -10.046 -5.808 18.165 1.00 96.94 92 ALA A C 1
ATOM 727 O O . ALA A 1 92 ? -10.082 -6.512 17.159 1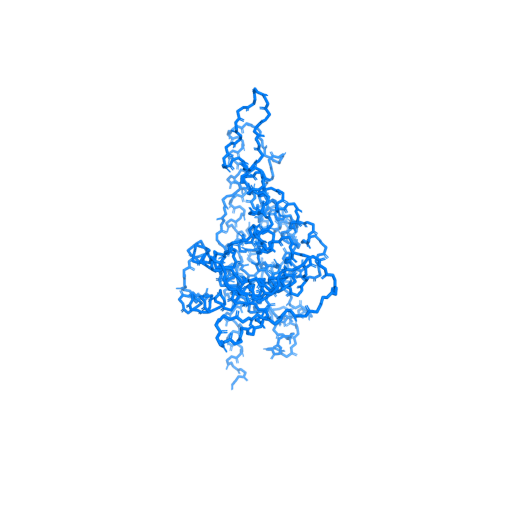.00 96.94 92 ALA A O 1
ATOM 728 N N . ASP A 1 93 ? -9.857 -6.291 19.394 1.00 94.62 93 ASP A N 1
ATOM 729 C CA . ASP A 1 93 ? -9.460 -7.677 19.667 1.00 94.62 93 ASP A CA 1
ATOM 730 C C . ASP A 1 93 ? -10.514 -8.676 19.166 1.00 94.62 93 ASP A C 1
ATOM 732 O O . ASP A 1 93 ? -10.203 -9.653 18.483 1.00 94.62 93 ASP A O 1
ATOM 736 N N . THR A 1 94 ? -11.797 -8.396 19.420 1.00 95.50 94 THR A N 1
ATOM 737 C CA . THR A 1 94 ? -12.897 -9.262 18.975 1.00 95.50 94 THR A CA 1
ATOM 738 C C . THR A 1 94 ? -13.028 -9.299 17.453 1.00 95.50 94 THR A C 1
ATOM 740 O O . THR A 1 94 ? -13.309 -10.343 16.865 1.00 95.50 94 THR A O 1
ATOM 743 N N . VAL A 1 95 ? -12.830 -8.159 16.791 1.00 95.69 95 VAL A N 1
ATOM 744 C CA . VAL A 1 95 ? -12.925 -8.052 15.331 1.00 95.69 95 VAL A CA 1
ATOM 745 C C . VAL A 1 95 ? -11.715 -8.682 14.648 1.00 95.69 95 VAL A C 1
ATOM 747 O O . VAL A 1 95 ? -11.894 -9.326 13.613 1.00 95.69 95 VAL A O 1
ATOM 750 N N . ALA A 1 96 ? -10.518 -8.538 15.222 1.00 94.62 96 ALA A N 1
ATOM 751 C CA . ALA A 1 96 ? -9.281 -9.131 14.718 1.00 94.62 96 ALA A CA 1
ATOM 752 C C . ALA A 1 96 ? -9.345 -10.666 14.696 1.00 94.62 96 ALA A C 1
ATOM 754 O O . ALA A 1 96 ? -8.869 -11.285 13.747 1.00 94.62 96 ALA A O 1
ATOM 755 N N . ALA A 1 97 ? -10.047 -11.275 15.658 1.00 94.00 97 ALA A N 1
ATOM 756 C CA . ALA A 1 97 ? -10.284 -12.718 15.706 1.00 94.00 97 ALA A CA 1
ATOM 757 C C . ALA A 1 97 ? -11.221 -13.253 14.597 1.00 94.00 97 ALA A C 1
ATOM 759 O O . ALA A 1 97 ? -11.373 -14.463 14.441 1.00 94.00 97 ALA A O 1
ATOM 760 N N . SER A 1 98 ? -11.865 -12.383 13.807 1.00 95.50 98 SER A N 1
ATOM 761 C CA . SER A 1 98 ? -12.814 -12.778 12.760 1.00 95.50 98 SER A CA 1
ATOM 762 C C . SER A 1 98 ? -12.385 -12.283 11.383 1.00 95.50 98 SER A C 1
ATOM 764 O O . SER A 1 98 ? -12.574 -11.119 11.023 1.00 95.50 98 SER A O 1
ATOM 766 N N . ALA A 1 99 ? -11.936 -13.207 10.529 1.00 94.06 99 ALA A N 1
ATOM 767 C CA . ALA A 1 99 ? -11.576 -12.898 9.143 1.00 94.06 99 ALA A CA 1
ATOM 768 C C . ALA A 1 99 ? -12.725 -12.226 8.363 1.00 94.06 99 ALA A C 1
ATOM 770 O O . ALA A 1 99 ? -12.494 -11.381 7.495 1.00 94.06 99 ALA A O 1
ATOM 771 N N . ARG A 1 100 ? -13.986 -12.566 8.674 1.00 94.94 100 ARG A N 1
ATOM 772 C CA . ARG A 1 100 ? -15.161 -11.919 8.069 1.00 94.94 100 ARG A CA 1
ATOM 773 C C . ARG A 1 100 ? -15.259 -10.450 8.476 1.00 94.94 100 ARG A C 1
ATOM 775 O O . ARG A 1 100 ? -15.523 -9.617 7.611 1.00 94.94 100 ARG A O 1
ATOM 782 N N . SER A 1 101 ? -15.052 -10.139 9.751 1.00 95.06 101 SER A N 1
ATOM 783 C CA . SER A 1 101 ? -15.115 -8.770 10.267 1.00 95.06 101 SER A CA 1
ATOM 784 C C . SER A 1 101 ? -13.929 -7.934 9.786 1.00 95.06 101 SER A C 1
ATOM 786 O O . SER A 1 101 ? -14.127 -6.806 9.338 1.00 95.06 101 SER A O 1
ATOM 788 N N . VAL A 1 102 ? -12.723 -8.510 9.742 1.00 96.19 102 VAL A N 1
ATOM 789 C CA . VAL A 1 102 ? -11.537 -7.864 9.153 1.00 96.19 102 VAL A CA 1
ATOM 790 C C . VAL A 1 102 ? -11.795 -7.456 7.697 1.00 96.19 102 VAL A C 1
ATOM 792 O O . VAL A 1 102 ? -11.521 -6.318 7.314 1.00 96.19 102 VAL A O 1
ATOM 795 N N . ARG A 1 103 ? -12.421 -8.320 6.884 1.00 95.69 103 ARG A N 1
ATOM 796 C CA . ARG A 1 103 ? -12.775 -7.979 5.490 1.00 95.69 103 ARG A CA 1
ATOM 797 C C . ARG A 1 103 ? -13.721 -6.777 5.371 1.00 95.69 103 ARG A C 1
ATOM 799 O O . ARG A 1 103 ? -13.647 -6.054 4.375 1.00 95.69 103 ARG A O 1
ATOM 806 N N . LEU A 1 104 ? -14.589 -6.540 6.358 1.00 96.69 104 LEU A N 1
ATOM 807 C CA . LEU A 1 104 ? -15.476 -5.368 6.375 1.00 96.69 104 LEU A CA 1
ATOM 808 C C . LEU A 1 104 ? -14.706 -4.054 6.591 1.00 96.69 104 LEU A C 1
ATOM 810 O O . LEU A 1 104 ? -15.162 -3.017 6.110 1.00 96.69 104 LEU A O 1
ATOM 814 N N . LEU A 1 105 ? -13.542 -4.099 7.249 1.00 96.25 105 LEU A N 1
ATOM 815 C CA . LEU A 1 105 ? -12.639 -2.954 7.416 1.00 96.25 105 LEU A CA 1
ATOM 816 C C . LEU A 1 105 ? -11.754 -2.738 6.183 1.00 96.25 105 LEU A C 1
ATOM 818 O O . LEU A 1 105 ? -11.639 -1.620 5.676 1.00 96.25 105 LEU A O 1
ATOM 822 N N . VAL A 1 106 ? -11.153 -3.817 5.676 1.00 96.06 106 VAL A N 1
ATOM 823 C CA . VAL A 1 106 ? -10.166 -3.749 4.587 1.00 96.06 106 VAL A CA 1
ATOM 824 C C . VAL A 1 106 ? -10.806 -3.316 3.268 1.00 96.06 106 VAL A C 1
ATOM 826 O O . VAL A 1 106 ? -10.190 -2.583 2.502 1.00 96.06 106 VAL A O 1
ATOM 829 N N . ARG A 1 107 ? -12.058 -3.699 2.980 1.00 96.12 107 ARG A N 1
ATOM 830 C CA . ARG A 1 107 ? -12.701 -3.370 1.694 1.00 96.12 107 ARG A CA 1
ATOM 831 C C . ARG A 1 107 ? -12.840 -1.850 1.448 1.00 96.12 107 ARG A C 1
ATOM 833 O O . ARG A 1 107 ? -12.401 -1.401 0.386 1.00 96.12 107 ARG A O 1
ATOM 840 N N . PRO A 1 108 ? -13.405 -1.042 2.367 1.00 97.56 108 PRO A N 1
ATOM 841 C CA . PRO A 1 108 ? -13.397 0.419 2.245 1.00 97.56 108 PRO A CA 1
ATOM 842 C C . PRO A 1 108 ? -11.989 1.023 2.239 1.00 97.56 108 PRO A C 1
ATOM 844 O O . PRO A 1 108 ? -11.728 1.942 1.464 1.00 97.56 108 PRO A O 1
ATOM 847 N N . GLN A 1 109 ? -11.073 0.490 3.054 1.00 98.19 109 GLN A N 1
ATOM 848 C CA . GLN A 1 109 ? -9.694 0.978 3.108 1.00 98.19 109 GLN A CA 1
ATOM 849 C C . GLN A 1 109 ? -8.969 0.771 1.771 1.00 98.19 109 GLN A C 1
ATOM 851 O O . GLN A 1 109 ? -8.359 1.699 1.248 1.00 98.19 109 GLN A O 1
ATOM 856 N N . ARG A 1 110 ? -9.110 -0.406 1.153 1.00 97.88 110 ARG A N 1
ATOM 857 C CA . ARG A 1 110 ? -8.593 -0.687 -0.190 1.00 97.88 110 ARG A CA 1
ATOM 858 C C . ARG A 1 110 ? -9.171 0.279 -1.217 1.00 97.88 110 ARG A C 1
ATOM 860 O O . ARG A 1 110 ? -8.435 0.765 -2.067 1.00 97.88 110 ARG A O 1
ATOM 867 N N . ALA A 1 111 ? -10.476 0.554 -1.162 1.00 97.75 111 ALA A N 1
ATOM 868 C CA . ALA A 1 111 ? -11.122 1.438 -2.130 1.00 97.75 111 ALA A CA 1
ATOM 869 C C . ALA A 1 111 ? -10.472 2.830 -2.157 1.00 97.75 111 ALA A C 1
ATOM 871 O O . ALA A 1 111 ? -10.231 3.365 -3.239 1.00 97.75 111 ALA A O 1
ATOM 872 N N . ILE A 1 112 ? -10.136 3.386 -0.987 1.00 98.12 112 ILE A N 1
ATOM 873 C CA . ILE A 1 112 ? -9.434 4.669 -0.912 1.00 98.12 112 ILE A CA 1
ATOM 874 C C . ILE A 1 112 ? -7.925 4.532 -1.172 1.00 98.12 112 ILE A C 1
ATOM 876 O O . ILE A 1 112 ? -7.363 5.388 -1.847 1.00 98.12 112 ILE A O 1
ATOM 880 N N . ALA A 1 113 ? -7.279 3.441 -0.744 1.00 98.31 113 ALA A N 1
ATOM 881 C CA . ALA A 1 113 ? -5.857 3.188 -0.996 1.00 98.31 113 ALA A CA 1
ATOM 882 C C . ALA A 1 113 ? -5.548 3.131 -2.499 1.00 98.31 113 ALA A C 1
ATOM 884 O O . ALA A 1 113 ? -4.617 3.785 -2.959 1.00 98.31 113 ALA A O 1
ATOM 885 N N . LEU A 1 114 ? -6.398 2.464 -3.291 1.00 98.19 114 LEU A N 1
ATOM 886 C CA . LEU A 1 114 ? -6.293 2.463 -4.754 1.00 98.19 114 LEU A CA 1
ATOM 887 C C . LEU A 1 114 ? -6.313 3.878 -5.340 1.00 98.19 114 LEU A C 1
ATOM 889 O O . LEU A 1 114 ? -5.607 4.151 -6.306 1.00 98.19 114 LEU A O 1
ATOM 893 N N . ARG A 1 115 ? -7.095 4.797 -4.759 1.00 97.50 115 ARG A N 1
ATOM 894 C CA . ARG A 1 115 ? -7.114 6.199 -5.194 1.00 97.50 115 ARG A CA 1
ATOM 895 C C . ARG A 1 115 ? -5.855 6.935 -4.790 1.00 97.50 115 ARG A C 1
ATOM 897 O O . ARG A 1 115 ? -5.364 7.700 -5.617 1.00 97.50 115 ARG A O 1
ATOM 904 N N . VAL A 1 116 ? -5.336 6.695 -3.583 1.00 98.06 116 VAL A N 1
ATOM 905 C CA . VAL A 1 116 ? -4.075 7.278 -3.093 1.00 98.06 116 VAL A CA 1
ATOM 906 C C . VAL A 1 116 ? -2.946 7.006 -4.081 1.00 98.06 116 VAL A C 1
ATOM 908 O O . VAL A 1 116 ? -2.283 7.953 -4.495 1.00 98.06 116 VAL A O 1
ATOM 911 N N . ILE A 1 117 ? -2.810 5.759 -4.530 1.00 97.69 117 ILE A N 1
ATOM 912 C CA . ILE A 1 117 ? -1.749 5.341 -5.459 1.00 97.69 117 ILE A CA 1
ATOM 913 C C . ILE A 1 117 ? -2.157 5.429 -6.935 1.00 97.69 117 ILE A C 1
ATOM 915 O O . ILE A 1 117 ? -1.378 5.096 -7.807 1.00 97.69 117 ILE A O 1
ATOM 919 N N . ARG A 1 118 ? -3.379 5.869 -7.270 1.00 97.31 118 ARG A N 1
ATOM 920 C CA . ARG A 1 118 ? -3.872 5.938 -8.667 1.00 97.31 118 ARG A CA 1
ATOM 921 C C . ARG A 1 118 ? -3.897 4.567 -9.374 1.00 97.31 118 ARG A C 1
ATOM 923 O O . ARG A 1 118 ? -3.809 4.489 -10.593 1.00 97.31 118 ARG A O 1
ATOM 930 N N . ALA A 1 119 ? -4.047 3.478 -8.629 1.00 96.94 119 ALA A N 1
ATOM 931 C CA . ALA A 1 119 ? -3.986 2.119 -9.158 1.00 96.94 119 ALA A CA 1
ATOM 932 C C . ALA A 1 119 ? -5.224 1.710 -9.970 1.00 96.94 119 ALA A C 1
ATOM 934 O O . ALA A 1 119 ? -6.328 2.248 -9.829 1.00 96.94 119 ALA A O 1
ATOM 935 N N . TYR A 1 120 ? -5.043 0.657 -10.768 1.00 96.25 120 TYR A N 1
ATOM 936 C CA . TYR A 1 120 ? -6.134 -0.099 -11.368 1.00 96.25 120 TYR A CA 1
ATOM 937 C C . TYR A 1 120 ? -6.984 -0.792 -10.298 1.00 96.25 120 TYR A C 1
ATOM 939 O O . TYR A 1 120 ? -6.488 -1.269 -9.276 1.00 96.25 120 TYR A O 1
ATOM 947 N N . ARG A 1 121 ? -8.288 -0.926 -10.569 1.00 95.38 121 ARG A N 1
ATOM 948 C CA . ARG A 1 121 ? -9.270 -1.514 -9.636 1.00 95.38 121 ARG A CA 1
ATOM 949 C C . ARG A 1 121 ? -9.019 -2.979 -9.265 1.00 95.38 121 ARG A C 1
ATOM 951 O O . ARG A 1 121 ? -9.727 -3.495 -8.404 1.00 95.38 121 ARG A O 1
ATOM 958 N N . THR A 1 122 ? -8.101 -3.656 -9.942 1.00 96.62 122 THR A N 1
ATOM 959 C CA . THR A 1 122 ? -7.752 -5.079 -9.799 1.00 96.62 122 THR A CA 1
ATOM 960 C C . THR A 1 122 ? -6.534 -5.320 -8.912 1.00 96.62 122 THR A C 1
ATOM 962 O O . THR A 1 122 ? -6.363 -6.442 -8.445 1.00 96.62 122 THR A O 1
ATOM 965 N N . VAL A 1 123 ? -5.752 -4.281 -8.593 1.00 97.94 123 VAL A N 1
ATOM 966 C CA . VAL A 1 123 ? -4.621 -4.375 -7.654 1.00 97.94 123 VAL A CA 1
ATOM 967 C C . VAL A 1 123 ? -5.111 -4.891 -6.296 1.00 97.94 123 VAL A C 1
ATOM 969 O O . VAL A 1 123 ? -6.160 -4.462 -5.806 1.00 97.94 123 VAL A O 1
ATOM 972 N N . SER A 1 124 ? -4.400 -5.843 -5.687 1.00 97.44 124 SER A N 1
ATOM 973 C CA . SER A 1 124 ? -4.816 -6.446 -4.412 1.00 97.44 124 SER A CA 1
ATOM 974 C C . SER A 1 124 ? -4.895 -5.413 -3.283 1.00 97.44 124 SER A C 1
ATOM 976 O O . SER A 1 124 ? -4.257 -4.365 -3.339 1.00 97.44 124 SER A O 1
ATOM 978 N N . ASP A 1 125 ? -5.694 -5.703 -2.252 1.00 97.06 125 ASP A N 1
ATOM 979 C CA . ASP A 1 125 ? -5.683 -4.945 -0.994 1.00 97.06 125 ASP A CA 1
ATOM 980 C C . ASP A 1 125 ? -4.266 -4.798 -0.447 1.00 97.06 125 ASP A C 1
ATOM 982 O O . ASP A 1 125 ? -3.838 -3.696 -0.134 1.00 97.06 125 ASP A O 1
ATOM 986 N N . GLU A 1 126 ? -3.527 -5.897 -0.401 1.00 97.06 126 GLU A N 1
ATOM 987 C CA . GLU A 1 126 ? -2.220 -5.948 0.246 1.00 97.06 126 GLU A CA 1
ATOM 988 C C . GLU A 1 126 ? -1.179 -5.082 -0.475 1.00 97.06 126 GLU A C 1
ATOM 990 O O . GLU A 1 126 ? -0.552 -4.239 0.161 1.00 97.06 126 GLU A O 1
ATOM 995 N N . ALA A 1 127 ? -1.079 -5.180 -1.806 1.00 98.19 127 ALA A N 1
ATOM 996 C CA . ALA A 1 127 ? -0.188 -4.316 -2.582 1.00 98.19 127 ALA A CA 1
ATOM 997 C C . ALA A 1 127 ? -0.628 -2.844 -2.518 1.00 98.19 127 ALA A C 1
ATOM 999 O O . ALA A 1 127 ? 0.205 -1.950 -2.376 1.00 98.19 127 ALA A O 1
ATOM 1000 N N . ALA A 1 128 ? -1.940 -2.581 -2.587 1.00 98.38 128 ALA A N 1
ATOM 1001 C CA . ALA A 1 128 ? -2.457 -1.218 -2.537 1.00 98.38 128 ALA A CA 1
ATOM 1002 C C . ALA A 1 128 ? -2.143 -0.529 -1.202 1.00 98.38 128 ALA A C 1
ATOM 1004 O O . ALA A 1 128 ? -1.781 0.644 -1.191 1.00 98.38 128 ALA A O 1
ATOM 1005 N N . LEU A 1 129 ? -2.271 -1.251 -0.088 1.00 98.31 129 LEU A N 1
ATOM 1006 C CA . LEU A 1 129 ? -1.997 -0.737 1.252 1.00 98.31 129 LEU A CA 1
ATOM 1007 C C . LEU A 1 129 ? -0.504 -0.455 1.474 1.00 98.31 129 LEU A C 1
ATOM 1009 O O . LEU A 1 129 ? -0.173 0.601 2.016 1.00 98.31 129 LEU A O 1
ATOM 1013 N N . VAL A 1 130 ? 0.385 -1.336 0.993 1.00 98.06 130 VAL A N 1
ATOM 1014 C CA . VAL A 1 130 ? 1.846 -1.135 1.058 1.00 98.06 130 VAL A CA 1
ATOM 1015 C C . VAL A 1 130 ? 2.243 0.125 0.290 1.00 98.06 130 VAL A C 1
ATOM 1017 O O . VAL A 1 130 ? 2.817 1.051 0.864 1.00 98.06 130 VAL A O 1
ATOM 1020 N N . LEU A 1 131 ? 1.853 0.224 -0.984 1.00 98.19 131 LEU A N 1
ATOM 1021 C CA . LEU A 1 131 ? 2.192 1.375 -1.829 1.00 98.19 131 LEU A CA 1
ATOM 1022 C C . LEU A 1 131 ? 1.573 2.689 -1.326 1.00 98.19 131 LEU A C 1
ATOM 1024 O O . LEU A 1 131 ? 2.129 3.767 -1.539 1.00 98.19 131 LEU A O 1
ATOM 1028 N N . ALA A 1 132 ? 0.426 2.621 -0.643 1.00 97.75 132 ALA A N 1
ATOM 1029 C CA . ALA A 1 132 ? -0.250 3.788 -0.088 1.00 97.75 132 ALA A CA 1
ATOM 1030 C C . ALA A 1 132 ? 0.317 4.262 1.261 1.00 97.75 132 ALA A C 1
ATOM 1032 O O . ALA A 1 132 ? -0.150 5.290 1.759 1.00 97.75 132 ALA A O 1
ATOM 1033 N N . TYR A 1 133 ? 1.276 3.546 1.865 1.00 97.44 133 TYR A N 1
ATOM 1034 C CA . TYR A 1 133 ? 1.721 3.782 3.246 1.00 97.44 133 TYR A CA 1
ATOM 1035 C C . TYR A 1 133 ? 0.547 3.735 4.243 1.00 97.44 133 TYR A C 1
ATOM 1037 O O . TYR A 1 133 ? 0.361 4.617 5.095 1.00 97.44 133 TYR A O 1
ATOM 1045 N N . MET A 1 134 ? -0.319 2.734 4.079 1.00 97.69 134 MET A N 1
ATOM 1046 C CA . MET A 1 134 ? -1.542 2.553 4.860 1.00 97.69 134 MET A CA 1
ATOM 1047 C C . MET A 1 134 ? -1.531 1.175 5.522 1.00 97.69 134 MET A C 1
ATOM 1049 O O . MET A 1 134 ? -1.980 0.217 4.895 1.00 97.69 134 MET A O 1
ATOM 1053 N N . PRO A 1 135 ? -1.080 1.046 6.785 1.00 97.44 135 PRO A N 1
ATOM 1054 C CA . PRO A 1 135 ? -1.201 -0.217 7.499 1.00 97.44 135 PRO A CA 1
ATOM 1055 C C . PRO A 1 135 ? -2.664 -0.700 7.520 1.00 97.44 135 PRO A C 1
ATOM 1057 O O . PRO A 1 135 ? -3.576 0.131 7.635 1.00 97.44 135 PRO A O 1
ATOM 1060 N N . PRO A 1 136 ? -2.926 -2.014 7.408 1.00 97.50 136 PRO A N 1
ATOM 1061 C CA . PRO A 1 136 ? -4.281 -2.556 7.433 1.00 97.50 136 PRO A CA 1
ATOM 1062 C C . PRO A 1 136 ? -5.099 -2.058 8.632 1.00 97.50 136 PRO A C 1
ATOM 1064 O O . PRO A 1 136 ? -4.613 -1.994 9.761 1.00 97.50 136 PRO A O 1
ATOM 1067 N N . ALA A 1 137 ? -6.364 -1.706 8.399 1.00 97.62 137 ALA A N 1
ATOM 1068 C CA . ALA A 1 137 ? -7.220 -1.065 9.396 1.00 97.62 137 ALA A CA 1
ATOM 1069 C C . ALA A 1 137 ? -7.451 -1.928 10.647 1.00 97.62 137 ALA A C 1
ATOM 1071 O O . ALA A 1 137 ? -7.617 -1.383 11.733 1.00 97.62 137 ALA A O 1
ATOM 1072 N N . ASN A 1 138 ? -7.436 -3.258 10.529 1.00 96.94 138 ASN A N 1
ATOM 1073 C CA . ASN A 1 138 ? -7.464 -4.143 11.695 1.00 96.94 138 ASN A CA 1
ATOM 1074 C C . ASN A 1 138 ? -6.198 -3.983 12.554 1.00 96.94 138 ASN A C 1
ATOM 1076 O O . ASN A 1 138 ? -6.323 -3.805 13.760 1.00 96.94 138 ASN A O 1
ATOM 1080 N N . LEU A 1 139 ? -5.013 -3.915 11.938 1.00 97.81 139 LEU A N 1
ATOM 1081 C CA . LEU A 1 139 ? -3.759 -3.713 12.670 1.00 97.81 139 LEU A CA 1
ATOM 1082 C C . LEU A 1 139 ? -3.700 -2.319 13.311 1.00 97.81 139 LEU A C 1
ATOM 1084 O O . LEU A 1 139 ? -3.256 -2.177 14.446 1.00 97.81 139 LEU A O 1
ATOM 1088 N N . LEU A 1 140 ? -4.213 -1.287 12.628 1.00 98.06 140 LEU A N 1
ATOM 1089 C CA . LEU A 1 140 ? -4.361 0.054 13.211 1.00 98.06 140 LEU A CA 1
ATOM 1090 C C . LEU A 1 140 ? -5.370 0.087 14.372 1.00 98.06 140 LEU A C 1
ATOM 1092 O O . LEU A 1 140 ? -5.231 0.899 15.288 1.00 98.06 140 LEU A O 1
ATOM 1096 N N . ALA A 1 141 ? -6.405 -0.756 14.342 1.00 98.19 141 ALA A N 1
ATOM 1097 C CA . ALA A 1 141 ? -7.359 -0.867 15.440 1.00 98.19 141 ALA A CA 1
ATOM 1098 C C . ALA A 1 141 ? -6.704 -1.504 16.673 1.00 98.19 141 ALA A C 1
ATOM 1100 O O . ALA A 1 141 ? -6.834 -0.960 17.772 1.00 98.19 141 ALA A O 1
ATOM 1101 N N . GLU A 1 142 ? -5.950 -2.587 16.476 1.00 98.06 142 GLU A N 1
ATOM 1102 C CA . GLU A 1 142 ? -5.152 -3.235 17.521 1.00 98.06 142 GLU A CA 1
ATOM 1103 C C . GLU A 1 142 ? -4.071 -2.288 18.064 1.00 98.06 142 GLU A C 1
ATOM 1105 O O . GLU A 1 142 ? -3.914 -2.176 19.275 1.00 98.06 142 GLU A O 1
ATOM 1110 N N . GLU A 1 143 ? -3.395 -1.509 17.208 1.00 98.31 143 GLU A N 1
ATOM 1111 C CA . GLU A 1 143 ? -2.454 -0.455 17.628 1.00 98.31 143 GLU A CA 1
ATOM 1112 C C . GLU A 1 143 ? -3.120 0.530 18.595 1.00 98.31 143 GLU A C 1
ATOM 1114 O O . GLU A 1 143 ? -2.601 0.807 19.676 1.00 98.31 143 GLU A O 1
ATOM 1119 N N . ARG A 1 144 ? -4.315 1.033 18.254 1.00 98.00 144 ARG A N 1
ATOM 1120 C CA . ARG A 1 144 ? -5.066 1.949 19.128 1.00 98.00 144 ARG A CA 1
ATOM 1121 C C . ARG A 1 144 ? -5.455 1.289 20.452 1.00 98.00 144 ARG A C 1
ATOM 1123 O O . ARG A 1 144 ? -5.469 1.977 21.476 1.00 98.00 144 ARG A O 1
ATOM 1130 N N . ALA A 1 145 ? -5.781 -0.003 20.441 1.00 97.62 145 ALA A N 1
ATOM 1131 C CA . ALA A 1 145 ? -6.079 -0.764 21.650 1.00 97.62 145 ALA A CA 1
ATOM 1132 C C . ALA A 1 145 ? -4.840 -0.892 22.550 1.00 97.62 145 ALA A C 1
ATOM 1134 O O . ALA A 1 145 ? -4.909 -0.513 23.722 1.00 97.62 145 ALA A O 1
ATOM 1135 N N . ARG A 1 146 ? -3.689 -1.290 21.990 1.00 97.44 146 ARG A N 1
ATOM 1136 C CA . ARG A 1 146 ? -2.410 -1.402 22.714 1.00 97.44 146 ARG A CA 1
ATOM 1137 C C . ARG A 1 146 ? -1.940 -0.058 23.272 1.00 97.44 146 ARG A C 1
ATOM 1139 O O . ARG A 1 146 ? -1.603 0.025 24.451 1.00 97.44 146 ARG A O 1
ATOM 1146 N N . VAL A 1 147 ? -2.029 1.026 22.492 1.00 97.19 147 VAL A N 1
ATOM 1147 C CA . VAL A 1 147 ? -1.732 2.392 22.972 1.00 97.19 147 VAL A CA 1
ATOM 1148 C C . VAL A 1 147 ? -2.633 2.763 24.154 1.00 97.19 147 VAL A C 1
ATOM 1150 O O . VAL A 1 147 ? -2.148 3.284 25.158 1.00 97.19 147 VAL A O 1
ATOM 1153 N N . LYS A 1 148 ? -3.945 2.493 24.077 1.00 95.94 148 LYS A N 1
ATOM 1154 C CA . LYS A 1 148 ? -4.874 2.779 25.184 1.00 95.94 148 LYS A CA 1
ATOM 1155 C C . LYS A 1 148 ? -4.557 1.944 26.426 1.00 95.94 148 LYS A C 1
ATOM 1157 O O . LYS A 1 148 ? -4.662 2.476 27.528 1.00 95.94 148 LYS A O 1
ATOM 1162 N N . ALA A 1 149 ? -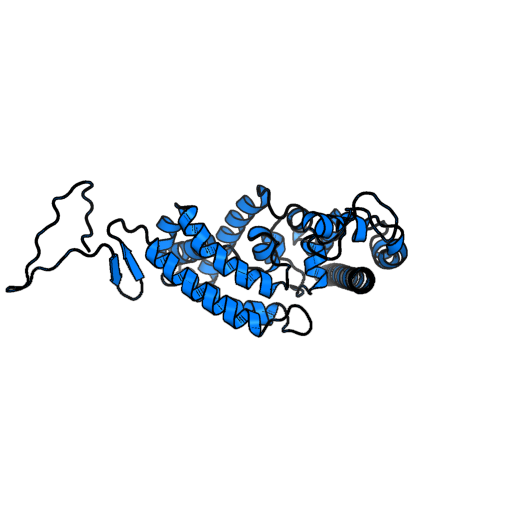4.188 0.675 26.256 1.00 94.62 149 ALA A N 1
ATOM 1163 C CA . ALA A 1 149 ? -3.803 -0.206 27.352 1.00 94.62 149 ALA A CA 1
ATOM 1164 C C . ALA A 1 149 ? -2.535 0.301 28.055 1.00 94.62 149 ALA A C 1
ATOM 1166 O O . ALA A 1 149 ? -2.568 0.505 29.265 1.00 94.62 149 ALA A O 1
ATOM 1167 N N . ARG A 1 150 ? -1.472 0.626 27.305 1.00 93.00 150 ARG A N 1
ATOM 1168 C CA . ARG A 1 150 ? -0.235 1.191 27.876 1.00 93.00 150 ARG A CA 1
ATOM 1169 C C . ARG A 1 150 ? -0.463 2.496 28.621 1.00 93.00 150 ARG A C 1
ATOM 1171 O O . ARG A 1 150 ? 0.074 2.681 29.698 1.00 93.00 150 ARG A O 1
ATOM 1178 N N . ARG A 1 151 ? -1.314 3.385 28.100 1.00 91.62 151 ARG A N 1
ATOM 1179 C CA . ARG A 1 151 ? -1.654 4.641 28.792 1.00 91.62 151 ARG A CA 1
ATOM 1180 C C . ARG A 1 151 ? -2.361 4.449 30.134 1.00 91.62 151 ARG A C 1
ATOM 1182 O O . ARG A 1 151 ? -2.412 5.390 3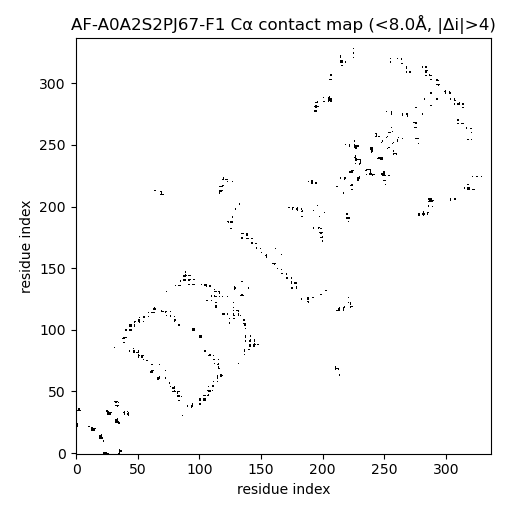0.914 1.00 91.62 151 ARG A O 1
ATOM 1189 N N . ARG A 1 152 ? -2.994 3.295 30.351 1.00 91.00 152 ARG A N 1
ATOM 1190 C CA . ARG A 1 152 ? -3.676 2.965 31.609 1.00 91.00 152 ARG A CA 1
ATOM 1191 C C . ARG A 1 152 ? -2.756 2.274 32.607 1.00 91.00 152 ARG A C 1
ATOM 1193 O O . ARG A 1 152 ? -3.137 2.166 33.766 1.00 91.00 152 ARG A O 1
ATOM 1200 N N . GLN A 1 153 ? -1.601 1.782 32.162 1.00 88.50 153 GLN A N 1
ATOM 1201 C CA . GLN A 1 153 ? -0.617 1.194 33.057 1.00 88.50 153 GLN A CA 1
ATOM 1202 C C . GLN A 1 153 ? 0.043 2.329 33.846 1.00 88.50 153 GLN A C 1
ATOM 1204 O O . GLN A 1 153 ? 0.513 3.290 33.228 1.00 88.50 153 GLN A O 1
ATOM 1209 N N . PRO A 1 154 ? 0.048 2.261 35.187 1.00 85.56 154 PRO A N 1
ATOM 1210 C CA . PRO A 1 154 ? 0.825 3.202 35.971 1.00 85.56 154 PRO A CA 1
ATOM 1211 C C . PRO A 1 154 ? 2.313 3.023 35.628 1.00 85.56 154 PRO A C 1
ATOM 1213 O O . PRO A 1 154 ? 2.738 1.901 35.329 1.00 85.56 154 PRO A O 1
ATOM 1216 N N . PRO A 1 155 ? 3.106 4.106 35.630 1.00 85.38 155 PRO A N 1
ATOM 1217 C CA . PRO A 1 155 ? 4.551 3.975 35.530 1.00 85.38 155 PRO A CA 1
ATOM 1218 C C . PRO A 1 155 ? 5.087 3.147 36.708 1.00 85.38 155 PRO A C 1
ATOM 1220 O O . PRO A 1 155 ? 4.471 3.100 37.775 1.00 85.38 155 PRO A O 1
ATOM 1223 N N . ALA A 1 156 ? 6.232 2.493 36.510 1.00 85.56 156 ALA A N 1
ATOM 1224 C CA . ALA A 1 156 ? 6.951 1.865 37.614 1.00 85.56 156 ALA A CA 1
ATOM 1225 C C . ALA A 1 156 ? 7.368 2.930 38.652 1.00 85.56 156 ALA A C 1
ATOM 1227 O O . ALA A 1 156 ? 7.534 4.096 38.270 1.00 85.56 156 ALA A O 1
ATOM 1228 N N . PRO A 1 157 ? 7.550 2.554 39.934 1.00 87.25 157 PRO A N 1
ATOM 1229 C CA . PRO A 1 157 ? 8.145 3.449 40.923 1.00 87.25 157 PRO A CA 1
ATOM 1230 C C . PRO A 1 157 ? 9.445 4.051 40.374 1.00 87.25 157 PRO A C 1
ATOM 1232 O O . PRO A 1 157 ? 10.224 3.346 39.734 1.00 87.25 157 PRO A O 1
ATOM 1235 N N . ASP A 1 158 ? 9.623 5.358 40.558 1.00 88.00 158 ASP A N 1
ATOM 1236 C CA . ASP A 1 158 ? 10.817 6.121 40.157 1.00 88.00 158 ASP A CA 1
ATOM 1237 C C . ASP A 1 158 ? 11.111 6.200 38.645 1.00 88.00 158 ASP A C 1
ATOM 1239 O O . ASP A 1 158 ? 12.148 6.722 38.234 1.00 88.00 158 ASP A O 1
ATOM 1243 N N . VAL A 1 159 ? 10.181 5.763 37.786 1.00 87.19 159 VAL A N 1
ATOM 1244 C CA . VAL A 1 159 ? 10.292 5.909 36.327 1.00 87.19 159 VAL A CA 1
ATOM 1245 C C . VAL A 1 159 ? 9.293 6.959 35.828 1.00 87.19 159 VAL A C 1
ATOM 1247 O O . VAL A 1 159 ? 8.091 6.825 36.066 1.00 87.19 159 VAL A O 1
ATOM 1250 N N . PRO A 1 160 ? 9.725 7.999 35.090 1.00 84.44 160 PRO A N 1
ATOM 1251 C CA . PRO A 1 160 ? 8.795 8.975 34.537 1.00 84.44 160 PRO A CA 1
ATOM 1252 C C . PRO A 1 160 ? 7.840 8.322 33.518 1.00 84.44 160 PRO A C 1
ATOM 1254 O O . PRO A 1 160 ? 8.240 7.419 32.772 1.00 84.44 160 PRO A O 1
ATOM 1257 N N . PRO A 1 161 ? 6.577 8.786 33.419 1.00 85.94 161 PRO A N 1
ATOM 1258 C CA . PRO A 1 161 ? 5.640 8.282 32.423 1.00 85.94 161 PRO A CA 1
ATOM 1259 C C . PRO A 1 161 ? 6.206 8.412 31.007 1.00 85.94 161 PRO A C 1
ATOM 1261 O O . PRO A 1 161 ? 6.651 9.482 30.589 1.00 85.94 161 PRO A O 1
ATOM 1264 N N . THR A 1 162 ? 6.146 7.333 30.227 1.00 89.38 162 THR A N 1
ATOM 1265 C CA . THR A 1 162 ? 6.549 7.384 28.817 1.00 89.38 162 THR A CA 1
ATOM 1266 C C . THR A 1 162 ? 5.632 8.332 28.039 1.00 89.38 162 THR A C 1
ATOM 1268 O O . THR A 1 162 ? 4.405 8.235 28.132 1.00 89.38 162 THR A O 1
ATOM 1271 N N . SER A 1 163 ? 6.212 9.225 27.229 1.00 92.81 163 SER A N 1
ATOM 1272 C CA . SER A 1 163 ? 5.428 10.174 26.433 1.00 92.81 163 SER A CA 1
ATOM 1273 C C . SER A 1 163 ? 4.475 9.457 25.468 1.00 92.81 163 SER A C 1
ATOM 1275 O O . SER A 1 163 ? 4.769 8.380 24.937 1.00 92.81 163 SER A O 1
ATOM 1277 N N . LEU A 1 164 ? 3.318 10.071 25.196 1.00 93.06 164 LEU A N 1
ATOM 1278 C CA . LEU A 1 164 ? 2.334 9.505 24.269 1.00 93.06 164 LEU A CA 1
ATOM 1279 C C . LEU A 1 164 ? 2.925 9.276 22.872 1.00 93.06 164 LEU A C 1
ATOM 1281 O O . LEU A 1 164 ? 2.579 8.304 22.201 1.00 93.06 164 LEU A O 1
ATOM 1285 N N . GLU A 1 165 ? 3.802 10.170 22.429 1.00 95.62 165 GLU A N 1
ATOM 1286 C CA . GLU A 1 165 ? 4.481 10.067 21.141 1.00 95.62 165 GLU A CA 1
ATOM 1287 C C . GLU A 1 165 ? 5.412 8.859 21.097 1.00 95.62 165 GLU A C 1
ATOM 1289 O O . GLU A 1 165 ? 5.352 8.077 20.146 1.00 95.62 165 GLU A O 1
ATOM 1294 N N . LYS A 1 166 ? 6.193 8.635 22.161 1.00 94.88 166 LYS A N 1
ATOM 1295 C CA . LYS A 1 166 ? 7.065 7.465 22.265 1.00 94.88 166 LYS A CA 1
ATOM 1296 C C . LYS A 1 166 ? 6.257 6.169 22.311 1.00 94.88 166 LYS A C 1
ATOM 1298 O O . LYS A 1 166 ? 6.596 5.232 21.592 1.00 94.88 166 LYS A O 1
ATOM 1303 N N . ILE A 1 167 ? 5.151 6.131 23.062 1.00 95.81 167 ILE A N 1
ATOM 1304 C CA . ILE A 1 167 ? 4.226 4.984 23.077 1.00 95.81 167 ILE A CA 1
ATOM 1305 C C . ILE A 1 167 ? 3.699 4.702 21.664 1.00 95.81 167 ILE A C 1
ATOM 1307 O O . ILE A 1 167 ? 3.788 3.573 21.189 1.00 95.81 167 ILE A O 1
ATOM 1311 N N . LYS A 1 168 ? 3.179 5.720 20.964 1.00 96.81 168 LYS A N 1
ATOM 1312 C CA . LYS A 1 168 ? 2.670 5.566 19.590 1.00 96.81 168 LYS A CA 1
ATOM 1313 C C . LYS A 1 168 ? 3.755 5.091 18.622 1.00 96.81 168 LYS A C 1
ATOM 1315 O O . LYS A 1 168 ? 3.467 4.254 17.775 1.00 96.81 168 LYS A O 1
ATOM 1320 N N . SER A 1 169 ? 4.979 5.603 18.746 1.00 96.31 169 SER A N 1
ATOM 1321 C CA . SER A 1 169 ? 6.119 5.197 17.917 1.00 96.31 169 SER A CA 1
ATOM 1322 C C . SER A 1 169 ? 6.472 3.717 18.120 1.00 96.31 169 SER A C 1
ATOM 1324 O O . SER A 1 169 ? 6.569 2.971 17.146 1.00 96.31 169 SER A O 1
ATOM 1326 N N . LEU A 1 170 ? 6.574 3.255 19.371 1.00 96.44 170 LEU A N 1
ATOM 1327 C CA . LEU A 1 170 ? 6.847 1.847 19.692 1.00 96.44 170 LEU A CA 1
ATOM 1328 C C . LEU A 1 170 ? 5.726 0.916 19.209 1.00 96.44 170 LEU A C 1
ATOM 1330 O O . LEU A 1 170 ? 5.980 -0.136 18.619 1.00 96.44 170 LEU A O 1
ATOM 1334 N N . GLU A 1 171 ? 4.473 1.323 19.408 1.00 97.75 171 GLU A N 1
ATOM 1335 C CA . GLU A 1 171 ? 3.320 0.545 18.960 1.00 97.75 171 GLU A CA 1
ATOM 1336 C C . GLU A 1 171 ? 3.191 0.509 17.436 1.00 97.75 171 GLU A C 1
ATOM 1338 O O . GLU A 1 171 ? 2.781 -0.516 16.887 1.00 97.75 171 GLU A O 1
ATOM 1343 N N . ARG A 1 172 ? 3.616 1.571 16.738 1.00 98.00 172 ARG A N 1
ATOM 1344 C CA . ARG A 1 172 ? 3.729 1.576 15.277 1.00 98.00 172 ARG A CA 1
ATOM 1345 C C . ARG A 1 172 ? 4.776 0.582 14.788 1.00 98.00 172 ARG A C 1
ATOM 1347 O O . ARG A 1 172 ? 4.481 -0.142 13.844 1.00 98.00 172 ARG A O 1
ATOM 1354 N N . LYS A 1 173 ? 5.953 0.503 15.419 1.00 97.75 173 LYS A N 1
ATOM 1355 C CA . LYS A 1 173 ? 6.971 -0.508 15.066 1.00 97.75 173 LYS A CA 1
ATOM 1356 C C . LYS A 1 173 ? 6.400 -1.923 15.184 1.00 97.75 173 LYS A C 1
ATOM 1358 O O . LYS A 1 173 ? 6.443 -2.682 14.224 1.00 97.75 173 LYS A O 1
ATOM 1363 N N . THR A 1 174 ? 5.706 -2.199 16.290 1.00 98.12 174 THR A N 1
ATOM 1364 C CA . THR A 1 174 ? 4.998 -3.475 16.500 1.00 98.12 174 THR A CA 1
ATOM 1365 C C . THR A 1 174 ? 3.968 -3.751 15.394 1.00 98.12 174 THR A C 1
ATOM 1367 O O . THR A 1 174 ? 3.892 -4.859 14.867 1.00 98.12 174 THR A O 1
ATOM 1370 N N . THR A 1 175 ? 3.180 -2.744 14.999 1.00 98.38 175 THR A N 1
ATOM 1371 C CA . THR A 1 175 ? 2.234 -2.853 13.875 1.00 98.38 175 THR A CA 1
ATOM 1372 C C . THR A 1 175 ? 2.936 -3.185 12.557 1.00 98.38 175 THR A C 1
ATOM 1374 O O . THR A 1 175 ? 2.442 -4.031 11.810 1.00 98.38 175 THR A O 1
ATOM 1377 N N . LEU A 1 176 ? 4.068 -2.539 12.261 1.00 98.38 176 LEU A N 1
ATOM 1378 C CA . LEU A 1 176 ? 4.840 -2.794 11.044 1.00 98.38 176 LEU A CA 1
ATOM 1379 C C . LEU A 1 176 ? 5.449 -4.203 11.042 1.00 98.38 176 LEU A C 1
ATOM 1381 O O . LEU A 1 176 ? 5.421 -4.853 10.002 1.00 98.38 176 LEU A O 1
ATOM 1385 N N . ASP A 1 177 ? 5.906 -4.718 12.185 1.00 98.31 177 ASP A N 1
ATOM 1386 C CA . ASP A 1 177 ? 6.410 -6.094 12.296 1.00 98.31 177 ASP A CA 1
ATOM 1387 C C . ASP A 1 177 ? 5.315 -7.137 12.038 1.00 98.31 177 ASP A C 1
ATOM 1389 O O . ASP A 1 177 ? 5.521 -8.107 11.303 1.00 98.31 177 ASP A O 1
ATOM 1393 N N . ILE A 1 178 ? 4.117 -6.934 12.598 1.00 97.50 178 ILE A N 1
ATOM 1394 C CA . ILE A 1 178 ? 2.966 -7.811 12.336 1.00 97.50 178 ILE A CA 1
ATOM 1395 C C . ILE A 1 178 ? 2.576 -7.738 10.855 1.00 97.50 178 ILE A C 1
ATOM 1397 O O . ILE A 1 178 ? 2.324 -8.768 10.221 1.00 97.50 178 ILE A O 1
ATOM 1401 N N . TRP A 1 179 ? 2.563 -6.532 10.282 1.00 97.81 179 TRP A N 1
ATOM 1402 C CA . TRP A 1 179 ? 2.266 -6.346 8.867 1.00 97.81 179 TRP A CA 1
ATOM 1403 C C . TRP A 1 179 ? 3.302 -7.044 7.980 1.00 97.81 179 TRP A C 1
ATOM 1405 O O . TRP A 1 179 ? 2.912 -7.777 7.068 1.00 97.81 179 TRP A O 1
ATOM 1415 N N . GLN A 1 180 ? 4.593 -6.921 8.295 1.00 98.25 180 GLN A N 1
ATOM 1416 C CA . GLN A 1 180 ? 5.673 -7.566 7.554 1.00 98.25 180 GLN A CA 1
ATOM 1417 C C . GLN A 1 180 ? 5.503 -9.086 7.496 1.00 98.25 180 GLN A C 1
ATOM 1419 O O . GLN A 1 180 ? 5.641 -9.673 6.424 1.00 98.25 180 GLN A O 1
ATOM 1424 N N . ARG A 1 181 ? 5.128 -9.730 8.611 1.00 96.56 181 ARG A N 1
ATOM 1425 C CA . ARG A 1 181 ? 4.851 -11.178 8.631 1.00 96.56 181 ARG A CA 1
ATOM 1426 C C . ARG A 1 181 ? 3.752 -11.545 7.638 1.00 96.56 181 ARG A C 1
ATOM 1428 O O . ARG A 1 181 ? 3.930 -12.450 6.832 1.00 96.56 181 ARG A O 1
ATOM 1435 N N . SER A 1 182 ? 2.632 -10.820 7.648 1.00 94.06 182 SER A N 1
ATOM 1436 C CA . SER A 1 182 ? 1.540 -11.084 6.700 1.00 94.06 182 SER A CA 1
ATOM 1437 C C . SER A 1 182 ? 1.950 -10.845 5.240 1.00 94.06 182 SER A C 1
ATOM 1439 O O . SER A 1 182 ? 1.553 -11.599 4.352 1.00 94.06 182 SER A O 1
ATOM 1441 N N . TRP A 1 183 ? 2.785 -9.833 4.993 1.00 97.31 183 TRP A N 1
ATOM 1442 C CA . TRP A 1 183 ? 3.235 -9.466 3.657 1.00 97.31 183 TRP A CA 1
ATOM 1443 C C . TRP A 1 183 ? 4.197 -10.494 3.054 1.00 97.31 183 TRP A C 1
ATOM 1445 O O . TRP A 1 183 ? 4.017 -10.905 1.902 1.00 97.31 183 TRP A O 1
ATOM 1455 N N . ALA A 1 184 ? 5.155 -10.969 3.854 1.00 96.12 184 ALA A N 1
ATOM 1456 C CA . ALA A 1 184 ? 6.157 -11.952 3.451 1.00 96.12 184 ALA A CA 1
ATOM 1457 C C . ALA A 1 184 ? 5.528 -13.249 2.909 1.00 96.12 184 ALA A C 1
ATOM 1459 O O . ALA A 1 184 ? 5.987 -13.782 1.901 1.00 96.12 184 ALA A O 1
ATOM 1460 N N . PHE A 1 185 ? 4.432 -13.716 3.519 1.00 90.69 185 PHE A N 1
ATOM 1461 C CA . PHE A 1 185 ? 3.780 -14.984 3.159 1.00 90.69 185 PHE A CA 1
ATOM 1462 C C . PHE A 1 185 ? 2.584 -14.847 2.212 1.00 90.69 185 PHE A C 1
ATOM 1464 O O . PHE A 1 185 ? 1.939 -15.841 1.867 1.00 90.69 185 PHE A O 1
ATOM 1471 N N . SER A 1 186 ? 2.254 -13.635 1.769 1.00 89.88 186 SER A N 1
ATOM 1472 C CA . SER A 1 186 ? 1.091 -13.446 0.910 1.00 89.88 186 SER A CA 1
ATOM 1473 C C . SER A 1 186 ? 1.236 -14.133 -0.451 1.00 89.88 186 SER A C 1
ATOM 1475 O O . SER A 1 186 ? 2.304 -14.173 -1.062 1.00 89.88 186 SER A O 1
ATOM 1477 N N . ARG A 1 187 ? 0.128 -14.611 -1.015 1.00 91.44 187 ARG A N 1
ATOM 1478 C CA . ARG A 1 187 ? 0.084 -15.023 -2.429 1.00 91.44 187 ARG A CA 1
ATOM 1479 C C . ARG A 1 187 ? -0.344 -13.891 -3.363 1.00 91.44 187 ARG A C 1
ATOM 1481 O O . ARG A 1 187 ? -0.250 -14.048 -4.578 1.00 91.44 187 ARG A O 1
ATOM 1488 N N . LYS A 1 188 ? -0.806 -12.759 -2.824 1.00 93.06 188 LYS A N 1
ATOM 1489 C CA . LYS A 1 188 ? -1.257 -11.594 -3.591 1.00 93.06 188 LYS A CA 1
ATOM 1490 C C . LYS A 1 188 ? -0.127 -10.581 -3.747 1.00 93.06 188 LYS A C 1
ATOM 1492 O O . LYS A 1 188 ? 0.702 -10.429 -2.864 1.00 93.06 188 LYS A O 1
ATOM 1497 N N . GLY A 1 189 ? -0.133 -9.836 -4.855 1.00 94.25 189 GLY A N 1
ATOM 1498 C CA . GLY A 1 189 ? 0.829 -8.746 -5.058 1.00 94.25 189 GLY A CA 1
ATOM 1499 C C . GLY A 1 189 ? 2.285 -9.208 -5.166 1.00 94.25 189 GLY A C 1
ATOM 1500 O O . GLY A 1 189 ? 3.175 -8.447 -4.813 1.00 94.25 189 GLY A O 1
ATOM 1501 N N . GLN A 1 190 ? 2.528 -10.435 -5.647 1.00 95.44 190 GLN A N 1
ATOM 1502 C CA . GLN A 1 190 ? 3.860 -11.059 -5.695 1.00 95.44 190 GLN A CA 1
ATOM 1503 C C . GLN A 1 190 ? 4.915 -10.162 -6.354 1.00 95.44 190 GLN A C 1
ATOM 1505 O O . GLN A 1 190 ? 6.005 -10.012 -5.817 1.00 95.44 190 GLN A O 1
ATOM 1510 N N . TRP A 1 191 ? 4.569 -9.517 -7.473 1.00 97.06 191 TRP A N 1
ATOM 1511 C CA . TRP A 1 191 ? 5.447 -8.551 -8.134 1.00 97.06 191 TRP A CA 1
ATOM 1512 C C . TRP A 1 191 ? 5.793 -7.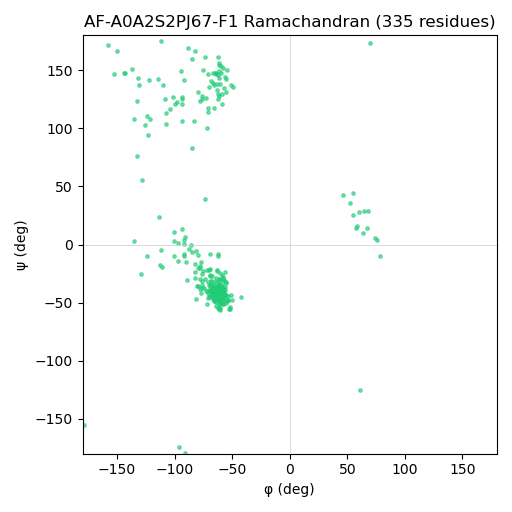360 -7.229 1.00 97.06 191 TRP A C 1
ATOM 1514 O O . TRP A 1 191 ? 6.962 -7.063 -7.020 1.00 97.06 191 TRP A O 1
ATOM 1524 N N . THR A 1 192 ? 4.788 -6.726 -6.619 1.00 98.19 192 THR A N 1
ATOM 1525 C CA . THR A 1 192 ? 5.002 -5.619 -5.675 1.00 98.19 192 THR A CA 1
ATOM 1526 C C . THR A 1 192 ? 5.865 -6.045 -4.489 1.00 98.19 192 THR A C 1
ATOM 1528 O O . THR A 1 192 ? 6.683 -5.256 -4.035 1.00 98.19 192 THR A O 1
ATOM 1531 N N . ARG A 1 193 ? 5.738 -7.289 -4.006 1.00 97.50 193 ARG A N 1
ATOM 1532 C CA . ARG A 1 193 ? 6.605 -7.813 -2.940 1.00 97.50 193 ARG A CA 1
ATOM 1533 C C . ARG A 1 193 ? 8.047 -8.003 -3.386 1.00 97.50 193 ARG A C 1
ATOM 1535 O O . ARG A 1 193 ? 8.932 -7.778 -2.579 1.00 97.50 193 ARG A O 1
ATOM 1542 N N . ARG A 1 194 ? 8.304 -8.390 -4.637 1.00 97.06 194 ARG A N 1
ATOM 1543 C CA . ARG A 1 194 ? 9.686 -8.455 -5.142 1.00 97.06 194 ARG A CA 1
ATOM 1544 C C . ARG A 1 194 ? 10.365 -7.085 -5.111 1.00 97.06 194 ARG A C 1
ATOM 1546 O O . ARG A 1 194 ? 11.545 -7.024 -4.815 1.00 97.06 194 ARG A O 1
ATOM 1553 N N . LEU A 1 195 ? 9.611 -6.013 -5.363 1.00 97.88 195 LEU A N 1
ATOM 1554 C CA . LEU A 1 195 ? 10.110 -4.633 -5.300 1.00 97.88 195 LEU A CA 1
ATOM 1555 C C . LEU A 1 195 ? 10.142 -4.052 -3.879 1.00 97.88 195 LEU A C 1
ATOM 1557 O O . LEU A 1 195 ? 10.905 -3.138 -3.597 1.00 97.88 195 LEU A O 1
ATOM 1561 N N . ILE A 1 196 ? 9.254 -4.519 -3.001 1.00 97.81 196 ILE A N 1
ATOM 1562 C CA . ILE A 1 196 ? 9.158 -4.086 -1.605 1.00 97.81 196 ILE A CA 1
ATOM 1563 C C . ILE A 1 196 ? 9.068 -5.340 -0.734 1.00 97.81 196 ILE A C 1
ATOM 1565 O O . ILE A 1 196 ? 7.975 -5.692 -0.285 1.00 97.81 196 ILE A O 1
ATOM 1569 N N . PRO A 1 197 ? 10.175 -6.061 -0.507 1.00 97.31 197 PRO A N 1
ATOM 1570 C CA . PRO A 1 197 ? 10.163 -7.256 0.332 1.00 97.31 197 PRO A CA 1
ATOM 1571 C C . PRO A 1 197 ? 9.932 -6.927 1.810 1.00 97.31 197 PRO A C 1
ATOM 1573 O O . PRO A 1 197 ? 9.360 -7.748 2.528 1.00 97.31 197 PRO A O 1
ATOM 1576 N N . ASP A 1 198 ? 10.320 -5.725 2.252 1.00 97.00 198 ASP A N 1
ATOM 1577 C CA . ASP A 1 198 ? 10.216 -5.276 3.640 1.00 97.00 198 ASP A CA 1
ATOM 1578 C C . ASP A 1 198 ? 9.412 -3.968 3.773 1.00 97.00 198 ASP A C 1
ATOM 1580 O O . ASP A 1 198 ? 9.862 -2.886 3.386 1.00 97.00 198 ASP A O 1
ATOM 1584 N N . VAL A 1 199 ? 8.210 -4.053 4.354 1.00 97.69 199 VAL A N 1
ATOM 1585 C CA . VAL A 1 199 ? 7.336 -2.893 4.598 1.00 97.69 199 VAL A CA 1
ATOM 1586 C C . VAL A 1 199 ? 7.884 -1.958 5.674 1.00 97.69 199 VAL A C 1
ATOM 1588 O O . VAL A 1 199 ? 7.499 -0.790 5.702 1.00 97.69 199 VAL A O 1
ATOM 1591 N N . ARG A 1 200 ? 8.771 -2.446 6.552 1.00 96.81 200 ARG A N 1
ATOM 1592 C CA . ARG A 1 200 ? 9.440 -1.644 7.585 1.00 96.81 200 ARG A CA 1
ATOM 1593 C C . ARG A 1 200 ? 10.466 -0.742 6.920 1.00 96.81 200 ARG A C 1
ATOM 1595 O O . ARG A 1 200 ? 10.350 0.469 7.062 1.00 96.81 200 ARG A O 1
ATOM 1602 N N . ARG A 1 201 ? 11.353 -1.303 6.081 1.00 95.00 201 ARG A N 1
ATOM 1603 C CA . ARG A 1 201 ? 12.276 -0.507 5.242 1.00 95.00 201 ARG A CA 1
ATOM 1604 C C . ARG A 1 201 ? 11.512 0.482 4.374 1.00 95.00 201 ARG A C 1
ATOM 1606 O O . ARG A 1 201 ? 11.874 1.646 4.307 1.00 95.00 201 ARG A O 1
ATOM 1613 N N . TRP A 1 202 ? 10.406 0.060 3.764 1.00 96.31 202 TRP A N 1
ATOM 1614 C CA . TRP A 1 202 ? 9.581 0.969 2.968 1.00 96.31 202 TRP A CA 1
ATOM 1615 C C . TRP A 1 202 ? 9.078 2.174 3.771 1.00 96.31 202 TRP A C 1
ATOM 1617 O O . TRP A 1 202 ? 9.103 3.300 3.270 1.00 96.31 202 TRP A O 1
ATOM 1627 N N . HIS A 1 203 ? 8.624 1.947 5.008 1.00 94.81 203 HIS A N 1
ATOM 1628 C CA . HIS A 1 203 ? 8.092 2.983 5.892 1.00 94.81 203 HIS A CA 1
ATOM 1629 C C . HIS A 1 203 ? 9.163 3.871 6.529 1.00 94.81 203 HIS A C 1
ATOM 1631 O O . HIS A 1 203 ? 8.912 5.074 6.653 1.00 94.81 203 HIS A O 1
ATOM 1637 N N . ASP A 1 204 ? 10.306 3.301 6.893 1.00 92.31 204 ASP A N 1
ATOM 1638 C CA . ASP A 1 204 ? 11.350 3.935 7.705 1.00 92.31 204 ASP A CA 1
ATOM 1639 C C . ASP A 1 204 ? 12.646 4.166 6.905 1.00 92.31 204 ASP A C 1
ATOM 1641 O O . ASP A 1 204 ? 13.728 4.261 7.473 1.00 92.31 204 ASP A O 1
ATOM 1645 N N . LYS A 1 205 ? 12.544 4.252 5.573 1.00 93.75 205 LYS A N 1
ATOM 1646 C CA . LYS A 1 205 ? 13.679 4.543 4.690 1.00 93.75 205 LYS A CA 1
ATOM 1647 C C . LYS A 1 205 ? 14.310 5.909 4.956 1.00 93.75 205 LYS A C 1
ATOM 1649 O O . LYS A 1 205 ? 13.611 6.871 5.279 1.00 93.75 205 LYS A O 1
ATOM 1654 N N . LEU A 1 206 ? 15.617 5.981 4.705 1.00 94.94 206 LEU A N 1
ATOM 1655 C CA . LEU A 1 206 ? 16.424 7.200 4.818 1.00 94.94 206 LEU A CA 1
ATOM 1656 C C . LEU A 1 206 ? 16.100 8.212 3.725 1.00 94.94 206 LEU A C 1
ATOM 1658 O O . LEU A 1 206 ? 16.085 9.418 3.960 1.00 94.94 206 LEU A O 1
ATOM 1662 N N . LEU A 1 207 ? 15.790 7.713 2.527 1.00 94.88 207 LEU A N 1
ATOM 1663 C CA . LEU A 1 207 ? 15.408 8.565 1.414 1.00 94.88 207 LEU A CA 1
ATOM 1664 C C . LEU A 1 207 ? 14.018 9.179 1.623 1.00 94.88 207 LEU A C 1
ATOM 1666 O O . LEU A 1 207 ? 13.101 8.518 2.130 1.00 94.88 207 LEU A O 1
ATOM 1670 N N . PRO A 1 208 ? 13.790 10.411 1.136 1.00 93.06 208 PRO A N 1
ATOM 1671 C CA . PRO A 1 208 ? 12.473 11.021 1.177 1.00 93.06 208 PRO A CA 1
ATOM 1672 C C . PRO A 1 208 ? 11.426 10.135 0.489 1.00 93.06 208 PRO A C 1
ATOM 1674 O O . PRO A 1 208 ? 11.660 9.467 -0.523 1.00 93.06 208 PRO A O 1
ATOM 1677 N N . LYS A 1 209 ? 10.210 10.131 1.041 1.00 93.62 209 LYS A N 1
ATOM 1678 C CA . LYS A 1 209 ? 9.084 9.414 0.438 1.00 93.62 209 LYS A CA 1
ATOM 1679 C C . LYS A 1 209 ? 8.642 10.169 -0.813 1.00 93.62 209 LYS A C 1
ATOM 1681 O O . LYS A 1 209 ? 7.926 11.169 -0.731 1.00 93.62 209 LYS A O 1
ATOM 1686 N N . VAL A 1 210 ? 9.074 9.676 -1.969 1.00 92.19 210 VAL A N 1
ATOM 1687 C CA . VAL A 1 210 ? 8.664 10.195 -3.276 1.00 92.19 210 VAL A CA 1
ATOM 1688 C C . VAL A 1 210 ? 7.243 9.704 -3.601 1.00 92.19 210 VAL A C 1
ATOM 1690 O O . VAL A 1 210 ? 6.980 8.503 -3.511 1.00 92.19 210 VAL A O 1
ATOM 1693 N N . PRO A 1 211 ? 6.304 10.604 -3.953 1.00 92.44 211 PRO A N 1
ATOM 1694 C CA . PRO A 1 211 ? 4.976 10.228 -4.420 1.00 92.44 211 PRO A CA 1
ATOM 1695 C C . PRO A 1 211 ? 5.021 9.341 -5.666 1.00 92.44 211 PRO A C 1
ATOM 1697 O O . PRO A 1 211 ? 5.589 9.717 -6.687 1.00 92.44 211 PRO A O 1
ATOM 1700 N N . THR A 1 212 ? 4.304 8.227 -5.630 1.00 92.94 212 THR A N 1
ATOM 1701 C CA . THR A 1 212 ? 3.990 7.434 -6.817 1.00 92.94 212 THR A CA 1
ATOM 1702 C C . THR A 1 212 ? 3.087 8.217 -7.769 1.00 92.94 212 THR A C 1
ATOM 1704 O O . THR A 1 212 ? 2.108 8.877 -7.389 1.00 92.94 212 THR A O 1
ATOM 1707 N N . THR A 1 213 ? 3.413 8.130 -9.049 1.00 95.12 213 THR A N 1
ATOM 1708 C CA . THR A 1 213 ? 2.571 8.607 -10.139 1.00 95.12 213 THR A CA 1
ATOM 1709 C C . THR A 1 213 ? 1.640 7.491 -10.623 1.00 95.12 213 THR A C 1
ATOM 1711 O O . THR A 1 213 ? 1.634 6.373 -10.102 1.00 95.12 213 THR A O 1
ATOM 1714 N N . TYR A 1 214 ? 0.818 7.792 -11.634 1.00 96.38 214 TYR A N 1
ATOM 1715 C CA . TYR A 1 214 ? -0.024 6.773 -12.260 1.00 96.38 214 TYR A CA 1
ATOM 1716 C C . TYR A 1 214 ? 0.819 5.668 -12.910 1.00 96.38 214 TYR A C 1
ATOM 1718 O O . TYR A 1 214 ? 0.526 4.491 -12.719 1.00 96.38 214 TYR A O 1
ATOM 1726 N N . ARG A 1 215 ? 1.889 6.038 -13.620 1.00 97.31 215 ARG A N 1
ATOM 1727 C CA . ARG A 1 215 ? 2.748 5.104 -14.355 1.00 97.31 215 ARG A CA 1
ATOM 1728 C C . ARG A 1 215 ? 3.695 4.347 -13.438 1.00 97.31 215 ARG A C 1
ATOM 1730 O O . ARG A 1 215 ? 3.761 3.125 -13.522 1.00 97.31 215 ARG A O 1
ATOM 1737 N N . VAL A 1 216 ? 4.290 5.020 -12.453 1.00 97.81 216 VAL A N 1
ATOM 1738 C CA . VAL A 1 216 ? 5.075 4.344 -11.408 1.00 97.81 216 VAL A CA 1
ATOM 1739 C C . VAL A 1 216 ? 4.228 3.309 -10.673 1.00 97.81 216 VAL A C 1
ATOM 1741 O O . VAL A 1 216 ? 4.684 2.199 -10.425 1.00 97.81 216 VAL A O 1
ATOM 1744 N N . THR A 1 217 ? 2.949 3.586 -10.418 1.00 98.12 217 THR A N 1
ATOM 1745 C CA . THR A 1 217 ? 2.068 2.582 -9.808 1.00 98.12 217 THR A CA 1
ATOM 1746 C C . THR A 1 217 ? 1.812 1.379 -10.716 1.00 98.12 217 THR A C 1
ATOM 1748 O O . THR A 1 217 ? 1.718 0.252 -10.226 1.00 98.12 217 THR A O 1
ATOM 1751 N N . GLN A 1 218 ? 1.732 1.562 -12.034 1.00 98.19 218 GLN A N 1
ATOM 1752 C CA . GLN A 1 218 ? 1.654 0.434 -12.970 1.00 98.19 218 GLN A CA 1
ATOM 1753 C C . GLN A 1 218 ? 2.936 -0.395 -12.930 1.00 98.19 218 GLN A C 1
ATOM 1755 O O . GLN A 1 218 ? 2.854 -1.616 -12.795 1.00 98.19 218 GLN A O 1
ATOM 1760 N N . ALA A 1 219 ? 4.099 0.262 -12.940 1.00 98.38 219 ALA A N 1
ATOM 1761 C CA . ALA A 1 219 ? 5.394 -0.392 -12.790 1.00 98.38 219 ALA A CA 1
ATOM 1762 C C . ALA A 1 219 ? 5.495 -1.175 -11.471 1.00 98.38 219 ALA A C 1
ATOM 1764 O O . ALA A 1 219 ? 5.932 -2.319 -11.459 1.00 98.38 219 ALA A O 1
ATOM 1765 N N . MET A 1 220 ? 5.013 -0.620 -10.359 1.00 98.38 220 MET A N 1
ATOM 1766 C CA . MET A 1 220 ? 5.099 -1.271 -9.047 1.00 98.38 220 MET A CA 1
ATOM 1767 C C . MET A 1 220 ? 4.069 -2.387 -8.836 1.00 98.38 220 MET A C 1
ATOM 1769 O O . MET A 1 220 ? 4.228 -3.222 -7.946 1.00 98.38 220 MET A O 1
ATOM 1773 N N . THR A 1 221 ? 2.993 -2.423 -9.625 1.00 98.25 221 THR A N 1
ATOM 1774 C CA . THR A 1 221 ? 1.903 -3.400 -9.453 1.00 98.25 221 THR A CA 1
ATOM 1775 C C . THR A 1 221 ? 1.822 -4.435 -10.567 1.00 98.25 221 THR A C 1
ATOM 1777 O O . THR A 1 221 ? 1.179 -5.465 -10.372 1.00 98.25 221 THR A O 1
ATOM 1780 N N . GLY A 1 222 ? 2.418 -4.177 -11.731 1.00 97.31 222 GLY A N 1
ATOM 1781 C CA . GLY A 1 222 ? 2.234 -4.984 -12.938 1.00 97.31 222 GLY A CA 1
ATOM 1782 C C . GLY A 1 222 ? 0.820 -4.913 -13.525 1.00 97.31 222 GLY A C 1
ATOM 1783 O O . GLY A 1 222 ? 0.452 -5.750 -14.344 1.00 97.31 222 GLY A O 1
ATOM 1784 N N . HIS A 1 223 ? 0.004 -3.948 -13.088 1.00 97.19 223 HIS A N 1
ATOM 1785 C CA . HIS A 1 223 ? -1.348 -3.719 -13.594 1.00 97.19 223 HIS A CA 1
ATOM 1786 C C . HIS A 1 223 ? -1.332 -2.447 -14.437 1.00 97.19 223 HIS A C 1
ATOM 1788 O O . HIS A 1 223 ? -1.282 -1.360 -13.870 1.00 97.19 223 HIS A O 1
ATOM 1794 N N . GLY A 1 224 ? -1.360 -2.579 -15.762 1.00 95.56 224 GLY A N 1
ATOM 1795 C CA . GLY A 1 224 ? -1.120 -1.460 -16.673 1.00 95.56 224 GLY A CA 1
ATOM 1796 C C . GLY A 1 224 ? -1.230 -1.830 -18.148 1.00 95.56 224 GLY A C 1
ATOM 1797 O O . GLY A 1 224 ? -1.888 -2.809 -18.486 1.00 95.56 224 GLY A O 1
ATOM 1798 N N . CYS A 1 225 ? -0.567 -1.085 -19.027 1.00 95.69 225 CYS A N 1
ATOM 1799 C CA . CYS A 1 225 ? -0.509 -1.352 -20.472 1.00 95.69 225 CYS A CA 1
ATOM 1800 C C . CYS A 1 225 ? 0.392 -2.550 -20.860 1.00 95.69 225 CYS A C 1
ATOM 1802 O O . CYS A 1 225 ? 1.099 -2.494 -21.856 1.00 95.69 225 CYS A O 1
ATOM 1804 N N . PHE A 1 226 ? 0.383 -3.639 -20.086 1.00 97.81 226 PHE A N 1
ATOM 1805 C CA . PHE A 1 226 ? 1.173 -4.854 -20.344 1.00 97.81 226 PHE A CA 1
ATOM 1806 C C . PHE A 1 226 ? 0.281 -5.941 -20.957 1.00 97.81 226 PHE A C 1
ATOM 1808 O O . PHE A 1 226 ? -0.749 -6.262 -20.355 1.00 97.81 226 PHE A O 1
ATOM 1815 N N . GLN A 1 227 ? 0.645 -6.539 -22.098 1.00 97.94 227 GLN A N 1
ATOM 1816 C CA . GLN A 1 227 ? -0.245 -7.482 -22.806 1.00 97.94 227 GLN A CA 1
ATOM 1817 C C . GLN A 1 227 ? -0.619 -8.698 -21.957 1.00 97.94 227 GLN A C 1
ATOM 1819 O O . GLN A 1 227 ? -1.780 -9.100 -21.960 1.00 97.94 227 GLN A O 1
ATOM 1824 N N . TYR A 1 228 ? 0.294 -9.218 -21.128 1.00 98.06 228 TYR A N 1
ATOM 1825 C CA . TYR A 1 228 ? -0.039 -10.282 -20.173 1.00 98.06 228 TYR A CA 1
ATOM 1826 C C . TYR A 1 228 ? -1.190 -9.885 -19.237 1.00 98.06 228 TYR A C 1
ATOM 1828 O O . TYR A 1 228 ? -2.123 -10.656 -19.001 1.00 98.06 228 TYR A O 1
ATOM 1836 N N . TYR A 1 229 ? -1.154 -8.659 -18.710 1.00 97.81 229 TYR A N 1
ATOM 1837 C CA . TYR A 1 229 ? -2.218 -8.155 -17.851 1.00 97.81 229 TYR A CA 1
ATOM 1838 C C . TYR A 1 229 ? -3.499 -7.869 -18.644 1.00 97.81 229 TYR A C 1
ATOM 1840 O O . TYR A 1 229 ? -4.578 -8.269 -18.205 1.00 97.81 229 TYR A O 1
ATOM 1848 N N . LEU A 1 230 ? -3.401 -7.199 -19.795 1.00 97.25 230 LEU A N 1
ATOM 1849 C CA . LEU A 1 230 ? -4.555 -6.842 -20.620 1.00 97.25 230 LEU A CA 1
ATOM 1850 C C . LEU A 1 230 ? -5.296 -8.086 -21.120 1.00 97.25 230 LEU A C 1
ATOM 1852 O O . LEU A 1 230 ? -6.521 -8.134 -21.015 1.00 97.25 230 LEU A O 1
ATOM 1856 N N . ASN A 1 231 ? -4.580 -9.123 -21.556 1.00 97.38 231 ASN A N 1
ATOM 1857 C CA . ASN A 1 231 ? -5.159 -10.398 -21.970 1.00 97.38 231 ASN A CA 1
ATOM 1858 C C . ASN A 1 231 ? -5.899 -11.092 -20.823 1.00 97.38 231 ASN A C 1
ATOM 1860 O O . ASN A 1 231 ? -7.072 -11.431 -20.966 1.00 97.38 231 ASN A O 1
ATOM 1864 N N . ARG A 1 232 ? -5.285 -11.178 -19.635 1.00 96.81 232 ARG A N 1
ATOM 1865 C CA . ARG A 1 232 ? -5.946 -11.711 -18.430 1.00 96.81 232 ARG A CA 1
ATOM 1866 C C . ARG A 1 232 ? -7.211 -10.932 -18.047 1.00 96.81 232 ARG A C 1
ATOM 1868 O O . ARG A 1 232 ? -8.101 -11.470 -17.394 1.00 96.81 232 ARG A O 1
ATOM 1875 N N . MET A 1 233 ? -7.286 -9.656 -18.424 1.00 96.25 233 MET A N 1
ATOM 1876 C CA . MET A 1 233 ? -8.447 -8.792 -18.206 1.00 96.25 233 MET A CA 1
ATOM 1877 C C . MET A 1 233 ? -9.453 -8.791 -19.368 1.00 96.25 233 MET A C 1
ATOM 1879 O O . MET A 1 233 ? -10.418 -8.026 -19.303 1.00 96.25 233 MET A O 1
ATOM 1883 N N . GLY A 1 234 ? -9.241 -9.600 -20.412 1.00 95.25 234 GLY A N 1
ATOM 1884 C CA . GLY A 1 234 ? -10.093 -9.649 -21.604 1.00 95.25 234 GLY A CA 1
ATOM 1885 C C . GLY A 1 234 ? -10.033 -8.375 -22.453 1.00 95.25 234 GLY A C 1
ATOM 1886 O O . GLY A 1 234 ? -11.026 -7.990 -23.057 1.00 95.25 234 GLY A O 1
ATOM 1887 N N . ARG A 1 235 ? -8.900 -7.663 -22.429 1.00 93.56 235 ARG A N 1
ATOM 1888 C CA . ARG A 1 235 ? -8.664 -6.401 -23.155 1.00 93.56 235 ARG A CA 1
ATOM 1889 C C . ARG A 1 235 ? -7.640 -6.524 -24.285 1.00 93.56 235 ARG A C 1
ATOM 1891 O O . ARG A 1 235 ? -7.430 -5.550 -24.992 1.00 93.56 235 ARG A O 1
ATOM 1898 N N . ALA A 1 236 ? -7.014 -7.688 -24.441 1.00 94.75 236 ALA A N 1
ATOM 1899 C CA . ALA A 1 236 ? -6.080 -7.987 -25.521 1.00 94.75 236 ALA A CA 1
ATOM 1900 C C . ALA A 1 236 ? -6.217 -9.450 -25.962 1.00 94.75 236 ALA A C 1
ATOM 1902 O O . ALA A 1 236 ? -6.494 -10.324 -25.136 1.00 94.75 236 ALA A O 1
ATOM 1903 N N . GLY A 1 237 ? -5.993 -9.719 -27.250 1.00 94.94 237 GLY A N 1
ATOM 1904 C CA . GLY A 1 237 ? -6.123 -11.060 -27.832 1.00 94.94 237 GLY A CA 1
ATOM 1905 C C . GLY A 1 237 ? -5.017 -12.043 -27.432 1.00 94.94 237 GLY A C 1
ATOM 1906 O O . GLY A 1 237 ? -5.231 -13.248 -27.478 1.00 94.94 237 GLY A O 1
ATOM 1907 N N . SER A 1 238 ? -3.850 -11.557 -26.998 1.00 96.75 238 SER A N 1
ATOM 1908 C CA . SER A 1 238 ? -2.738 -12.404 -26.551 1.00 96.75 238 SER A CA 1
ATOM 1909 C C . SER A 1 238 ? -1.886 -11.708 -25.488 1.00 96.75 238 SER A C 1
ATOM 1911 O O . SER A 1 238 ? -2.007 -10.503 -25.279 1.00 96.75 238 SER A O 1
ATOM 1913 N N . ALA A 1 239 ? -1.020 -12.470 -24.813 1.00 97.81 239 ALA A N 1
ATOM 1914 C CA . ALA A 1 239 ? -0.034 -11.944 -23.869 1.00 97.81 239 ALA A CA 1
ATOM 1915 C C . ALA A 1 239 ? 1.279 -11.487 -24.539 1.00 97.81 239 ALA A C 1
ATOM 1917 O O . ALA A 1 239 ? 2.179 -11.033 -23.832 1.00 97.81 239 ALA A O 1
ATOM 1918 N N . VAL A 1 240 ? 1.399 -11.616 -25.864 1.00 98.19 240 VAL A N 1
ATOM 1919 C CA . VAL A 1 240 ? 2.636 -11.365 -26.618 1.00 98.19 240 VAL A CA 1
ATOM 1920 C C . VAL A 1 240 ? 2.964 -9.877 -26.629 1.00 98.19 240 VAL A C 1
ATOM 1922 O O . VAL A 1 240 ? 2.097 -9.045 -26.872 1.00 98.19 240 VAL A O 1
ATOM 1925 N N . CYS A 1 241 ? 4.228 -9.532 -26.402 1.00 97.94 241 CYS A N 1
ATOM 1926 C CA . CYS A 1 241 ? 4.718 -8.164 -26.480 1.00 97.94 241 CYS A CA 1
ATOM 1927 C C . CYS A 1 241 ? 4.640 -7.644 -27.913 1.00 97.94 241 CYS A C 1
ATOM 1929 O O . CYS A 1 241 ? 5.334 -8.137 -28.797 1.00 97.94 241 CYS A O 1
ATOM 1931 N N . VAL A 1 242 ? 3.839 -6.604 -28.129 1.00 95.88 242 VAL A N 1
ATOM 1932 C CA . VAL A 1 242 ? 3.674 -5.991 -29.454 1.00 95.88 242 VAL A CA 1
ATOM 1933 C C . VAL A 1 242 ? 4.918 -5.233 -29.918 1.00 95.88 242 VAL A C 1
ATOM 1935 O O . VAL A 1 242 ? 5.085 -5.032 -31.112 1.00 95.88 242 VAL A O 1
ATOM 1938 N N . GLN A 1 243 ? 5.791 -4.826 -28.990 1.00 96.50 243 GLN A N 1
ATOM 1939 C CA . GLN A 1 243 ? 7.002 -4.075 -29.318 1.00 96.50 243 GLN A CA 1
ATOM 1940 C C . GLN A 1 243 ? 8.150 -4.967 -29.812 1.00 96.50 243 GLN A C 1
ATOM 1942 O O . GLN A 1 243 ? 8.927 -4.544 -30.659 1.00 96.50 243 GLN A O 1
ATOM 1947 N N . CYS A 1 244 ? 8.299 -6.185 -29.277 1.00 97.06 244 CYS A N 1
ATOM 1948 C CA . CYS A 1 244 ? 9.443 -7.049 -29.610 1.00 97.06 244 CYS A CA 1
ATOM 1949 C C . CYS A 1 244 ? 9.099 -8.520 -29.888 1.00 97.06 244 CYS A C 1
ATOM 1951 O O . CYS A 1 244 ? 10.005 -9.331 -30.058 1.00 97.06 244 CYS A O 1
ATOM 1953 N N . GLY A 1 245 ? 7.820 -8.900 -29.878 1.00 97.19 245 GLY A N 1
ATOM 1954 C CA . GLY A 1 245 ? 7.372 -10.265 -30.171 1.00 97.19 245 GLY A CA 1
ATOM 1955 C C . GLY A 1 245 ? 7.590 -11.293 -29.054 1.00 97.19 245 GLY A C 1
ATOM 1956 O O . GLY A 1 245 ? 7.293 -12.468 -29.246 1.00 97.19 245 GLY A O 1
ATOM 1957 N N . SER A 1 246 ? 8.084 -10.897 -27.874 1.00 97.81 246 SER A N 1
ATOM 1958 C CA . SER A 1 246 ? 8.249 -11.826 -26.745 1.00 97.81 246 SER A CA 1
ATOM 1959 C C . SER A 1 246 ? 6.914 -12.442 -26.318 1.00 97.81 246 SER A C 1
ATOM 1961 O O . SER A 1 246 ? 5.919 -11.732 -26.200 1.00 97.81 246 SER A O 1
ATOM 1963 N N . ALA A 1 247 ? 6.893 -13.743 -26.020 1.00 97.25 247 ALA A N 1
ATOM 1964 C CA . ALA A 1 247 ? 5.662 -14.488 -25.739 1.00 97.25 247 ALA A CA 1
ATOM 1965 C C . ALA A 1 247 ? 4.830 -13.942 -24.560 1.00 97.25 247 ALA A C 1
ATOM 1967 O O . ALA A 1 247 ? 3.612 -14.123 -24.539 1.00 97.25 247 ALA A O 1
ATOM 1968 N N . ILE A 1 248 ? 5.468 -13.291 -23.576 1.00 97.31 248 ILE A N 1
ATOM 1969 C CA . ILE A 1 248 ? 4.795 -12.767 -22.381 1.00 97.31 248 ILE A CA 1
ATOM 1970 C C . ILE A 1 248 ? 5.286 -11.349 -22.064 1.00 97.31 248 ILE A C 1
ATOM 1972 O O . ILE A 1 248 ? 6.378 -11.146 -21.531 1.00 97.31 248 ILE A O 1
ATOM 1976 N N . ASP A 1 249 ? 4.428 -10.363 -22.305 1.00 98.38 249 ASP A N 1
ATOM 1977 C CA . ASP A 1 249 ? 4.641 -8.967 -21.935 1.00 98.38 249 ASP A CA 1
ATOM 1978 C C . ASP A 1 249 ? 4.203 -8.701 -20.495 1.00 98.38 249 ASP A C 1
ATOM 1980 O O . ASP A 1 249 ? 3.080 -8.265 -20.225 1.00 98.38 249 ASP A O 1
ATOM 1984 N N . THR A 1 250 ? 5.088 -8.997 -19.548 1.00 98.38 250 THR A N 1
ATOM 1985 C CA . THR A 1 250 ? 4.950 -8.545 -18.161 1.00 98.38 250 THR A CA 1
ATOM 1986 C C . THR A 1 250 ? 5.604 -7.178 -17.962 1.00 98.38 250 THR A C 1
ATOM 1988 O O . THR A 1 250 ? 6.388 -6.707 -18.783 1.00 98.38 250 THR A O 1
ATOM 1991 N N . VAL A 1 251 ? 5.346 -6.557 -16.812 1.00 97.94 251 VAL A N 1
ATOM 1992 C CA . VAL A 1 251 ? 6.094 -5.371 -16.373 1.00 97.94 251 VAL A CA 1
ATOM 1993 C C . VAL A 1 251 ? 7.600 -5.623 -16.277 1.00 97.94 251 VAL A C 1
ATOM 1995 O O . VAL A 1 251 ? 8.381 -4.774 -16.690 1.00 97.94 251 VAL A O 1
ATOM 1998 N N . GLU A 1 252 ? 8.007 -6.806 -15.806 1.00 98.06 252 GLU A N 1
ATOM 1999 C CA . GLU A 1 252 ? 9.415 -7.203 -15.745 1.00 98.06 252 GLU A CA 1
ATOM 2000 C C . GLU A 1 252 ? 10.012 -7.291 -17.151 1.00 98.06 252 GLU A C 1
ATOM 2002 O O . GLU A 1 252 ? 11.112 -6.806 -17.387 1.00 98.06 252 GLU A O 1
ATOM 2007 N N . HIS A 1 253 ? 9.270 -7.860 -18.106 1.00 98.31 253 HIS A N 1
ATOM 2008 C CA . HIS A 1 253 ? 9.694 -7.881 -19.499 1.00 98.31 253 HIS A CA 1
ATOM 2009 C C . HIS A 1 253 ? 9.830 -6.462 -20.062 1.00 98.31 253 HIS A C 1
ATOM 2011 O O . HIS A 1 253 ? 10.903 -6.106 -20.542 1.00 98.31 253 HIS A O 1
ATOM 2017 N N . THR A 1 254 ? 8.771 -5.652 -19.981 1.00 98.25 254 THR A N 1
ATOM 2018 C CA . THR A 1 254 ? 8.754 -4.288 -20.526 1.00 98.25 254 THR A CA 1
ATOM 2019 C C . THR A 1 254 ? 9.906 -3.451 -19.964 1.00 98.25 254 THR A C 1
ATOM 2021 O O . THR A 1 254 ? 10.657 -2.865 -20.740 1.00 98.25 254 THR A O 1
ATOM 2024 N N . LEU A 1 255 ? 10.084 -3.426 -18.639 1.00 97.88 255 LEU A N 1
ATOM 2025 C CA . LEU A 1 255 ? 11.089 -2.568 -18.015 1.00 97.88 255 LEU A CA 1
ATOM 2026 C C . LEU A 1 255 ? 12.506 -3.134 -18.138 1.00 97.88 255 LEU A C 1
ATOM 2028 O O . LEU A 1 255 ? 13.424 -2.359 -18.376 1.00 97.88 255 LEU A O 1
ATOM 2032 N N . LEU A 1 256 ? 12.709 -4.450 -18.022 1.00 97.44 256 LEU A N 1
ATOM 2033 C CA . LEU A 1 256 ? 14.053 -5.015 -17.819 1.00 97.44 256 LEU A CA 1
ATOM 2034 C C . LEU A 1 256 ? 14.591 -5.853 -18.985 1.00 97.44 256 LEU A C 1
ATOM 2036 O O . LEU A 1 256 ? 15.787 -6.119 -19.026 1.00 97.44 256 LEU A O 1
ATOM 2040 N N . LYS A 1 257 ? 13.743 -6.314 -19.916 1.00 97.44 257 LYS A N 1
ATOM 2041 C CA . LYS A 1 257 ? 14.139 -7.329 -20.922 1.00 97.44 257 LYS A CA 1
ATOM 2042 C C . LYS A 1 257 ? 13.818 -6.953 -22.366 1.00 97.44 257 LYS A C 1
ATOM 2044 O O . LYS A 1 257 ? 14.419 -7.485 -23.292 1.00 97.44 257 LYS A O 1
ATOM 2049 N N . CYS A 1 258 ? 12.822 -6.105 -22.584 1.00 98.06 258 CYS A N 1
ATOM 2050 C CA . CYS A 1 258 ? 12.286 -5.831 -23.910 1.00 98.06 258 CYS A CA 1
ATOM 2051 C C . CYS A 1 258 ? 13.271 -5.014 -24.753 1.00 98.06 258 CYS A C 1
ATOM 2053 O O . CYS A 1 258 ? 13.501 -3.847 -24.446 1.00 98.06 258 CYS A O 1
ATOM 2055 N N . ALA A 1 259 ? 13.801 -5.599 -25.832 1.00 97.06 259 ALA A N 1
ATOM 2056 C CA . ALA A 1 259 ? 14.810 -4.972 -26.692 1.00 97.06 259 ALA A CA 1
ATOM 2057 C C . ALA A 1 259 ? 14.394 -3.598 -27.251 1.00 97.06 259 ALA A C 1
ATOM 2059 O O . ALA A 1 259 ? 15.229 -2.709 -27.357 1.00 97.06 259 ALA A O 1
ATOM 2060 N N . TYR A 1 260 ? 13.102 -3.392 -27.526 1.00 97.50 260 TYR A N 1
ATOM 2061 C CA . TYR A 1 260 ? 12.575 -2.101 -27.986 1.00 97.50 260 TYR A CA 1
ATOM 2062 C C . TYR A 1 260 ? 12.829 -0.964 -26.982 1.00 97.50 260 TYR A C 1
ATOM 2064 O O . TYR A 1 260 ? 13.127 0.159 -27.369 1.00 97.50 260 TYR A O 1
ATOM 2072 N N . TRP A 1 261 ? 12.768 -1.265 -25.682 1.00 97.38 261 TRP A N 1
ATOM 2073 C CA . TRP A 1 261 ? 12.971 -0.285 -24.614 1.00 97.38 261 TRP A CA 1
ATOM 2074 C C . TRP A 1 261 ? 14.434 -0.176 -24.148 1.00 97.38 261 TRP A C 1
ATOM 2076 O O . TRP A 1 261 ? 14.702 0.514 -23.167 1.00 97.38 261 TRP A O 1
ATOM 2086 N N . GLU A 1 262 ? 15.386 -0.847 -24.810 1.00 95.81 262 GLU A N 1
ATOM 2087 C CA . GLU A 1 262 ? 16.809 -0.811 -24.430 1.00 95.81 262 GLU A CA 1
ATOM 2088 C C . GLU A 1 262 ? 17.398 0.609 -24.393 1.00 95.81 262 GLU A C 1
ATOM 2090 O O . GLU A 1 262 ? 18.047 0.923 -23.395 1.00 95.81 262 GLU A O 1
ATOM 2095 N N . PRO A 1 263 ? 17.119 1.510 -25.362 1.00 96.38 263 PRO A N 1
ATOM 2096 C CA . PRO A 1 263 ? 17.673 2.867 -25.337 1.00 96.38 263 PRO A CA 1
ATOM 2097 C C . PRO A 1 263 ? 17.319 3.659 -24.070 1.00 96.38 263 PRO A C 1
ATOM 2099 O O . PRO A 1 263 ? 18.107 4.480 -23.612 1.00 96.38 263 PRO A O 1
ATOM 2102 N N . TYR A 1 264 ? 16.164 3.376 -23.460 1.00 96.25 264 TYR A N 1
ATOM 2103 C CA . TYR A 1 264 ? 15.707 4.042 -22.236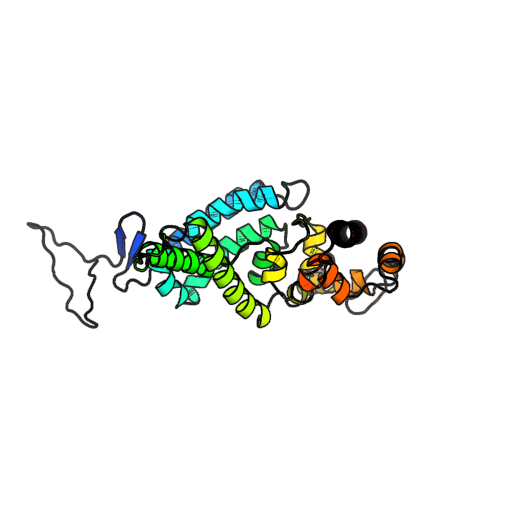 1.00 96.25 264 TYR A CA 1
ATOM 2104 C C . TYR A 1 264 ? 16.401 3.507 -20.975 1.00 96.25 264 TYR A C 1
ATOM 2106 O O . TYR A 1 264 ? 16.415 4.184 -19.950 1.00 96.25 264 TYR A O 1
ATOM 2114 N N . ARG A 1 265 ? 16.986 2.301 -21.026 1.00 95.06 265 ARG A N 1
ATOM 2115 C CA . ARG A 1 265 ? 17.721 1.710 -19.896 1.00 95.06 265 ARG A CA 1
ATOM 2116 C C . ARG A 1 265 ? 19.161 2.200 -19.790 1.00 95.06 265 ARG A C 1
ATOM 2118 O O . ARG A 1 265 ? 19.699 2.144 -18.689 1.00 95.06 265 ARG A O 1
ATOM 2125 N N . VAL A 1 266 ? 19.761 2.672 -20.887 1.00 95.25 266 VAL A N 1
ATOM 2126 C CA . VAL A 1 266 ? 21.204 2.971 -20.988 1.00 95.25 266 VAL A CA 1
ATOM 2127 C C . VAL A 1 266 ? 21.680 3.881 -19.860 1.00 95.25 266 VAL A C 1
ATOM 2129 O O . VAL A 1 266 ? 22.547 3.481 -19.098 1.00 95.25 266 VAL A O 1
ATOM 2132 N N . ALA A 1 267 ? 21.043 5.036 -19.657 1.00 96.00 267 ALA A N 1
ATOM 2133 C CA . ALA A 1 267 ? 21.485 5.989 -18.636 1.00 96.00 267 ALA A CA 1
ATOM 2134 C C . ALA A 1 267 ? 21.486 5.398 -17.213 1.00 96.00 267 ALA A C 1
ATOM 2136 O O . ALA A 1 267 ? 22.378 5.682 -16.415 1.00 96.00 267 ALA A O 1
ATOM 2137 N N . LEU A 1 268 ? 20.484 4.577 -16.878 1.00 96.06 268 LEU A N 1
ATOM 2138 C CA . LEU A 1 268 ? 20.424 3.927 -15.570 1.00 96.06 268 LEU A CA 1
ATOM 2139 C C . LEU A 1 268 ? 21.406 2.751 -15.486 1.00 96.06 268 LEU A C 1
ATOM 2141 O O . LEU A 1 268 ? 21.994 2.543 -14.433 1.00 96.06 268 LEU A O 1
ATOM 2145 N N . ALA A 1 269 ? 21.621 2.021 -16.581 1.00 96.19 269 ALA A N 1
ATOM 2146 C CA . ALA A 1 269 ? 22.606 0.948 -16.643 1.00 96.19 269 ALA A CA 1
ATOM 2147 C C . ALA A 1 269 ? 24.042 1.476 -16.495 1.00 96.19 269 ALA A C 1
ATOM 2149 O O . ALA A 1 269 ? 24.808 0.927 -15.711 1.00 96.19 269 ALA A O 1
ATOM 2150 N N . ASP A 1 270 ? 24.378 2.580 -17.163 1.00 97.00 270 ASP A N 1
ATOM 2151 C CA . ASP A 1 270 ? 25.682 3.243 -17.051 1.00 97.00 270 ASP A CA 1
ATOM 2152 C C . ASP A 1 270 ? 25.937 3.711 -15.616 1.00 97.00 270 ASP A C 1
ATOM 2154 O O . ASP A 1 270 ? 27.024 3.519 -15.076 1.00 97.00 270 ASP A O 1
ATOM 2158 N N . ARG A 1 271 ? 24.906 4.258 -14.956 1.00 95.38 271 ARG A N 1
ATOM 2159 C CA . ARG A 1 271 ? 24.984 4.658 -13.545 1.00 95.38 271 ARG A CA 1
ATOM 2160 C C . ARG A 1 271 ? 25.221 3.479 -12.601 1.00 95.38 271 ARG A C 1
ATOM 2162 O O . ARG A 1 271 ? 25.907 3.644 -11.598 1.00 95.38 271 ARG A O 1
ATOM 2169 N N . LEU A 1 272 ? 24.615 2.329 -12.884 1.00 94.88 272 LEU A N 1
ATOM 2170 C CA . LEU A 1 272 ? 24.776 1.113 -12.083 1.00 94.88 272 LEU A CA 1
ATOM 2171 C C . LEU A 1 272 ? 26.058 0.341 -12.442 1.00 94.88 272 LEU A C 1
ATOM 2173 O O . LEU A 1 272 ? 26.488 -0.516 -11.680 1.00 94.88 272 LEU A O 1
ATOM 2177 N N . GLY A 1 273 ? 26.663 0.619 -13.600 1.00 96.94 273 GLY A N 1
ATOM 2178 C CA . GLY A 1 273 ? 27.773 -0.157 -14.156 1.00 96.94 273 GLY A CA 1
ATOM 2179 C C . GLY A 1 273 ? 27.356 -1.519 -14.730 1.00 96.94 273 GLY A C 1
ATOM 2180 O O . GLY A 1 273 ? 28.209 -2.312 -15.124 1.00 96.94 273 GLY A O 1
ATOM 2181 N N . HIS A 1 274 ? 26.057 -1.817 -14.783 1.00 96.38 274 HIS A N 1
ATOM 2182 C CA . HIS A 1 274 ? 25.506 -3.054 -15.331 1.00 96.38 274 HIS A CA 1
ATOM 2183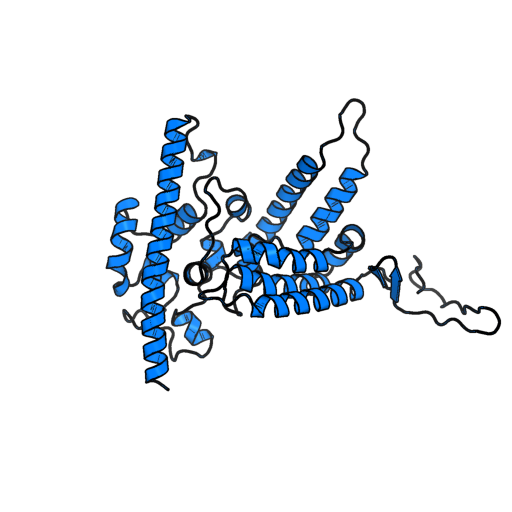 C C . HIS A 1 274 ? 24.040 -2.883 -15.738 1.00 96.38 274 HIS A C 1
ATOM 2185 O O . HIS A 1 274 ? 23.387 -1.884 -15.441 1.00 96.38 274 HIS A O 1
ATOM 2191 N N . ARG A 1 275 ? 23.481 -3.891 -16.417 1.00 95.75 275 ARG A N 1
ATOM 2192 C CA . ARG A 1 275 ? 22.061 -3.886 -16.793 1.00 95.75 275 ARG A CA 1
ATOM 2193 C C . ARG A 1 275 ? 21.168 -3.892 -15.552 1.00 95.75 275 ARG A C 1
ATOM 2195 O O . ARG A 1 275 ? 21.422 -4.647 -14.619 1.00 95.75 275 ARG A O 1
ATOM 2202 N N . LEU A 1 276 ? 20.101 -3.095 -15.597 1.00 96.69 276 LEU A N 1
ATOM 2203 C CA . LEU A 1 276 ? 19.102 -2.998 -14.534 1.00 96.69 276 LEU A CA 1
ATOM 2204 C C . LEU A 1 276 ? 18.399 -4.346 -14.293 1.00 96.69 276 LEU A C 1
ATOM 2206 O O . LEU A 1 276 ? 17.829 -4.936 -15.215 1.00 96.69 276 LEU A O 1
ATOM 2210 N N . THR A 1 277 ? 18.374 -4.783 -13.038 1.00 97.38 277 THR A N 1
ATOM 2211 C CA . THR A 1 277 ? 17.693 -5.991 -12.555 1.00 97.38 277 THR A CA 1
ATOM 2212 C C . THR A 1 277 ? 16.493 -5.653 -11.658 1.00 97.38 277 THR A C 1
ATOM 2214 O O . THR A 1 277 ? 16.216 -4.489 -11.353 1.00 97.38 277 THR A O 1
ATOM 2217 N N . VAL A 1 278 ? 15.730 -6.670 -11.235 1.00 97.50 278 VAL A N 1
ATOM 2218 C CA . VAL A 1 278 ? 14.623 -6.467 -10.278 1.00 97.50 278 VAL A CA 1
ATOM 2219 C C . VAL A 1 278 ? 15.169 -6.108 -8.898 1.00 97.50 278 VAL A C 1
ATOM 2221 O O . VAL A 1 278 ? 14.566 -5.312 -8.179 1.00 97.50 278 VAL A O 1
ATOM 2224 N N . GLU A 1 279 ? 16.306 -6.691 -8.541 1.00 97.69 279 GLU A N 1
ATOM 2225 C CA . GLU A 1 279 ? 17.008 -6.487 -7.284 1.00 97.69 279 GLU A CA 1
ATOM 2226 C C . GLU A 1 279 ? 17.489 -5.033 -7.184 1.00 97.69 279 GLU A C 1
ATOM 2228 O O . GLU A 1 279 ? 17.256 -4.388 -6.160 1.00 97.69 279 GLU A O 1
ATOM 2233 N N . ASP A 1 280 ? 17.998 -4.467 -8.283 1.00 97.62 280 ASP A N 1
ATOM 2234 C CA . ASP A 1 280 ? 18.344 -3.043 -8.367 1.00 97.62 280 ASP A CA 1
ATOM 2235 C C . ASP A 1 280 ? 17.120 -2.152 -8.203 1.00 97.62 280 ASP A C 1
ATOM 2237 O O . ASP A 1 280 ? 17.147 -1.200 -7.428 1.00 97.62 280 ASP A O 1
ATOM 2241 N N . MET A 1 281 ? 16.011 -2.463 -8.888 1.00 97.81 281 MET A N 1
ATOM 2242 C CA . MET A 1 281 ? 14.771 -1.703 -8.713 1.00 97.81 281 MET A CA 1
ATOM 2243 C C . MET A 1 281 ? 14.320 -1.715 -7.249 1.00 97.81 281 MET A C 1
ATOM 2245 O O . MET A 1 281 ? 13.939 -0.671 -6.722 1.00 97.81 281 MET A O 1
ATOM 2249 N N . SER A 1 282 ? 14.362 -2.876 -6.589 1.00 97.75 282 SER A N 1
ATOM 2250 C CA . SER A 1 282 ? 14.032 -3.000 -5.166 1.00 97.75 282 SER A CA 1
ATOM 2251 C C . SER A 1 282 ? 14.970 -2.154 -4.302 1.00 97.75 282 SER A C 1
ATOM 2253 O O . SER A 1 282 ? 14.495 -1.386 -3.464 1.00 97.75 282 SER A O 1
ATOM 2255 N N . SER A 1 283 ? 16.284 -2.255 -4.524 1.00 96.94 283 SER A N 1
ATOM 2256 C CA . SER A 1 283 ? 17.304 -1.496 -3.792 1.00 96.94 283 SER A CA 1
ATOM 2257 C C . SER A 1 283 ? 17.110 0.015 -3.955 1.00 96.94 283 SER A C 1
ATOM 2259 O O . SER A 1 283 ? 16.961 0.735 -2.970 1.00 96.94 283 SER A O 1
ATOM 2261 N N . ILE A 1 284 ? 16.957 0.495 -5.192 1.00 97.50 284 ILE A N 1
ATOM 2262 C CA . ILE A 1 284 ? 16.730 1.910 -5.509 1.00 97.50 284 ILE A CA 1
ATOM 2263 C C . ILE A 1 284 ? 15.435 2.433 -4.860 1.00 97.50 284 ILE A C 1
ATOM 2265 O O . ILE A 1 284 ? 15.409 3.537 -4.315 1.00 97.50 284 ILE A O 1
ATOM 2269 N N . ILE A 1 285 ? 14.340 1.662 -4.902 1.00 96.94 285 ILE A N 1
ATOM 2270 C CA . ILE A 1 285 ? 13.033 2.066 -4.348 1.00 96.94 285 ILE A CA 1
ATOM 2271 C C . ILE A 1 285 ? 13.066 2.166 -2.817 1.00 96.94 285 ILE A C 1
ATOM 2273 O O . ILE A 1 285 ? 12.439 3.070 -2.238 1.00 96.94 285 ILE A O 1
ATOM 2277 N N . LEU A 1 286 ? 13.747 1.223 -2.162 1.00 96.62 286 LEU A N 1
ATOM 2278 C CA . LEU A 1 286 ? 13.888 1.189 -0.709 1.00 96.62 286 LEU A CA 1
ATOM 2279 C C . LEU A 1 286 ? 14.932 2.190 -0.206 1.00 96.62 286 LEU A C 1
ATOM 2281 O O . LEU A 1 286 ? 14.755 2.727 0.888 1.00 96.62 286 LEU A O 1
ATOM 2285 N N . GLY A 1 287 ? 15.951 2.486 -1.013 1.00 96.12 287 GLY A N 1
ATOM 2286 C CA . GLY A 1 287 ? 17.132 3.228 -0.591 1.00 96.12 287 GLY A CA 1
ATOM 2287 C C . GLY A 1 287 ? 18.012 2.422 0.373 1.00 96.12 287 GLY A C 1
ATOM 2288 O O . GLY A 1 287 ? 17.614 1.335 0.820 1.00 96.12 287 GLY A O 1
ATOM 2289 N N . PRO A 1 288 ? 19.191 2.960 0.722 1.00 95.50 288 PRO A N 1
ATOM 2290 C CA . PRO A 1 288 ? 20.103 2.293 1.638 1.00 95.50 288 PRO A CA 1
ATOM 2291 C C . PRO A 1 288 ? 19.503 2.204 3.051 1.00 95.50 288 PRO A C 1
ATOM 2293 O O . PRO A 1 288 ? 18.711 3.064 3.462 1.00 95.50 288 PRO A O 1
ATOM 2296 N N . SER A 1 289 ? 19.833 1.143 3.784 1.00 93.25 289 SER A N 1
ATOM 2297 C CA . SER A 1 289 ? 19.583 1.024 5.222 1.00 93.25 289 SER A CA 1
ATOM 2298 C C . SER A 1 289 ? 20.667 1.736 6.030 1.00 93.25 289 SER A C 1
ATOM 2300 O O . SER A 1 289 ? 21.690 2.140 5.493 1.00 93.25 289 SER A O 1
ATOM 2302 N N . GLU A 1 290 ? 20.430 1.939 7.328 1.00 91.19 290 GLU A N 1
ATOM 2303 C CA . GLU A 1 290 ? 21.374 2.661 8.200 1.00 91.19 290 GLU A CA 1
ATOM 2304 C C . GLU A 1 290 ? 22.767 2.023 8.247 1.00 91.19 290 GLU A C 1
ATOM 2306 O O . GLU A 1 290 ? 23.752 2.736 8.359 1.00 91.19 290 GLU A O 1
ATOM 2311 N N . ASP A 1 291 ? 22.849 0.700 8.128 1.00 91.69 291 ASP A N 1
ATOM 2312 C CA . ASP A 1 291 ? 24.094 -0.070 8.088 1.00 91.69 291 ASP A CA 1
ATOM 2313 C C . ASP A 1 291 ? 24.823 -0.011 6.734 1.00 91.69 291 ASP A C 1
ATOM 2315 O O . ASP A 1 291 ? 25.996 -0.362 6.658 1.00 91.69 291 ASP A O 1
ATOM 2319 N N . GLU A 1 292 ? 24.150 0.443 5.672 1.00 91.19 292 GLU A N 1
ATOM 2320 C CA . GLU A 1 292 ? 24.716 0.579 4.321 1.00 91.19 292 GLU A CA 1
ATOM 2321 C C . GLU A 1 292 ? 25.306 1.981 4.072 1.00 91.19 292 GLU A C 1
ATOM 2323 O O . GLU A 1 292 ? 25.917 2.214 3.029 1.00 91.19 292 GLU A O 1
ATOM 2328 N N . VAL A 1 293 ? 25.107 2.933 4.992 1.00 94.19 293 VAL A N 1
ATOM 2329 C CA . VAL A 1 293 ? 25.519 4.335 4.829 1.00 94.19 293 VAL A CA 1
ATOM 2330 C C . VAL A 1 293 ? 26.679 4.665 5.775 1.00 94.19 293 VAL A C 1
ATOM 2332 O O . VAL A 1 293 ? 26.609 4.286 6.944 1.00 94.19 293 VAL A O 1
ATOM 2335 N N . PRO A 1 294 ? 27.715 5.400 5.320 1.00 94.94 294 PRO A N 1
ATOM 2336 C CA . PRO A 1 294 ? 28.820 5.826 6.179 1.00 94.94 294 PRO A CA 1
ATOM 2337 C C . PRO A 1 294 ? 28.361 6.581 7.436 1.00 94.94 294 PRO A C 1
ATOM 2339 O O . PRO A 1 294 ? 27.332 7.265 7.436 1.00 94.94 294 PRO A O 1
ATOM 2342 N N . GLU A 1 295 ? 29.139 6.469 8.515 1.00 92.88 295 GLU A N 1
ATOM 2343 C CA . GLU A 1 295 ? 28.913 7.248 9.742 1.00 92.88 295 GLU A CA 1
ATOM 2344 C C . GLU A 1 295 ? 29.374 8.704 9.587 1.00 92.88 295 GLU A C 1
ATOM 2346 O O . GLU A 1 295 ? 28.775 9.608 10.180 1.00 92.88 295 GLU A O 1
ATOM 2351 N N . ASP A 1 296 ? 30.414 8.930 8.777 1.00 95.88 296 ASP A N 1
ATOM 2352 C CA . ASP A 1 296 ? 30.918 10.263 8.461 1.00 95.88 296 ASP A CA 1
ATOM 2353 C C . ASP A 1 296 ? 29.845 11.099 7.744 1.00 95.88 296 ASP A C 1
ATOM 2355 O O . ASP A 1 296 ? 29.207 10.645 6.796 1.00 95.88 296 ASP A O 1
ATOM 2359 N N . GLN A 1 297 ? 29.604 12.323 8.224 1.00 92.62 297 GLN A N 1
ATOM 2360 C CA . GLN A 1 297 ? 28.481 13.161 7.777 1.00 92.62 297 GLN A CA 1
ATOM 2361 C C . GLN A 1 297 ? 28.592 13.589 6.300 1.00 92.62 297 GLN A C 1
ATOM 2363 O O . GLN A 1 297 ? 27.591 13.462 5.585 1.00 92.62 297 GLN A O 1
ATOM 2368 N N . PRO A 1 298 ? 29.750 14.087 5.819 1.00 95.56 298 PRO A N 1
ATOM 2369 C CA . PRO A 1 298 ? 29.992 14.300 4.393 1.00 95.56 298 PRO A CA 1
ATOM 2370 C C . PRO A 1 298 ? 29.733 13.056 3.535 1.00 95.56 298 PRO A C 1
ATOM 2372 O O . PRO A 1 298 ? 28.887 13.107 2.640 1.00 95.56 298 PRO A O 1
ATOM 2375 N N . GLU A 1 299 ? 30.378 11.929 3.846 1.00 96.12 299 GLU A N 1
ATOM 2376 C CA . GLU A 1 299 ? 30.246 10.693 3.057 1.00 96.12 299 GLU A CA 1
ATOM 2377 C C . GLU A 1 299 ? 28.809 10.143 3.084 1.00 96.12 299 GLU A C 1
ATOM 2379 O O . GLU A 1 299 ? 28.270 9.688 2.070 1.00 96.12 299 GLU A O 1
ATOM 2384 N N . ARG A 1 300 ? 28.131 10.254 4.232 1.00 96.38 300 ARG A N 1
ATOM 2385 C CA . ARG A 1 300 ? 26.704 9.950 4.391 1.00 96.38 300 ARG A CA 1
ATOM 2386 C C . ARG A 1 300 ? 25.839 10.796 3.467 1.00 96.38 300 ARG A C 1
ATOM 2388 O O . ARG A 1 300 ? 24.921 10.270 2.836 1.00 96.38 300 ARG A O 1
ATOM 2395 N N . GLY A 1 301 ? 26.100 12.100 3.404 1.00 96.25 301 GLY A N 1
ATOM 2396 C CA . GLY A 1 301 ? 25.388 13.025 2.525 1.00 96.25 301 GLY A CA 1
ATOM 2397 C C . GLY A 1 301 ? 25.536 12.643 1.053 1.00 96.25 301 GLY A C 1
ATOM 2398 O O . GLY A 1 301 ? 24.538 12.566 0.335 1.00 96.25 301 GLY A O 1
ATOM 2399 N N . GLU A 1 302 ? 26.758 12.327 0.627 1.00 96.06 302 GLU A N 1
ATOM 2400 C CA . GLU A 1 302 ? 27.064 11.902 -0.742 1.00 96.06 302 GLU A CA 1
ATOM 2401 C C . GLU A 1 302 ? 26.378 10.581 -1.111 1.00 96.06 302 GLU A C 1
ATOM 2403 O O . GLU A 1 302 ? 25.734 10.488 -2.160 1.00 96.06 302 GLU A O 1
ATOM 2408 N N . ALA A 1 303 ? 26.431 9.579 -0.228 1.00 95.50 303 ALA A N 1
ATOM 2409 C CA . ALA A 1 303 ? 25.772 8.291 -0.438 1.00 95.50 303 ALA A CA 1
ATOM 2410 C C . ALA A 1 303 ? 24.245 8.438 -0.578 1.00 95.50 303 ALA A C 1
ATOM 2412 O O . ALA A 1 303 ? 23.621 7.822 -1.452 1.00 95.50 303 ALA A O 1
ATOM 2413 N N . LEU A 1 304 ? 23.626 9.283 0.254 1.00 97.00 304 LEU A N 1
ATOM 2414 C CA . LEU A 1 304 ? 22.186 9.537 0.198 1.00 97.00 304 LEU A CA 1
ATOM 2415 C C . LEU A 1 304 ? 21.778 10.324 -1.053 1.00 97.00 304 LEU A C 1
ATOM 2417 O O . LEU A 1 304 ? 20.749 9.992 -1.649 1.00 97.00 304 LEU A O 1
ATOM 2421 N N . GLU A 1 305 ? 22.561 11.314 -1.492 1.00 96.38 305 GLU A N 1
ATOM 2422 C CA . GLU A 1 305 ? 22.273 12.036 -2.740 1.00 96.38 305 GLU A CA 1
ATOM 2423 C C . GLU A 1 305 ? 22.467 11.126 -3.960 1.00 96.38 305 GLU A C 1
ATOM 2425 O O . GLU A 1 305 ? 21.629 11.123 -4.865 1.00 96.38 305 GLU A O 1
ATOM 2430 N N . PHE A 1 306 ? 23.493 10.266 -3.960 1.00 95.00 306 PHE A N 1
ATOM 2431 C CA . PHE A 1 306 ? 23.675 9.259 -5.005 1.00 95.00 306 PHE A CA 1
ATOM 2432 C C . PHE A 1 306 ? 22.458 8.328 -5.106 1.00 95.00 306 PHE A C 1
ATOM 2434 O O . PHE A 1 306 ? 21.939 8.096 -6.204 1.00 95.00 306 PHE A O 1
ATOM 2441 N N . ALA A 1 307 ? 21.969 7.819 -3.973 1.00 96.94 307 ALA A N 1
ATOM 2442 C CA . ALA A 1 307 ? 20.799 6.950 -3.937 1.00 96.94 307 ALA A CA 1
ATOM 2443 C C . ALA A 1 307 ? 19.510 7.685 -4.354 1.00 96.94 307 ALA A C 1
ATOM 2445 O O . ALA A 1 307 ? 18.673 7.123 -5.069 1.00 96.94 307 ALA A O 1
ATOM 2446 N N . LEU A 1 308 ? 19.355 8.955 -3.964 1.00 97.06 308 LEU A N 1
ATOM 2447 C CA . LEU A 1 308 ? 18.224 9.788 -4.371 1.00 97.06 308 LEU A CA 1
ATOM 2448 C C . LEU A 1 308 ? 18.217 10.046 -5.881 1.00 97.06 308 LEU A C 1
ATOM 2450 O O . LEU A 1 308 ? 17.156 9.984 -6.506 1.00 97.06 308 LEU A O 1
ATOM 2454 N N . GLU A 1 309 ? 19.378 10.287 -6.482 1.00 97.12 309 GLU A N 1
ATOM 2455 C CA . GLU A 1 309 ? 19.492 10.487 -7.924 1.00 97.12 309 GLU A CA 1
ATOM 2456 C C . GLU A 1 309 ? 19.199 9.194 -8.701 1.00 97.12 309 GLU A C 1
ATOM 2458 O O . GLU A 1 309 ? 18.443 9.221 -9.671 1.00 97.12 309 GLU A O 1
ATOM 2463 N N . SER A 1 310 ? 19.650 8.031 -8.213 1.00 97.38 310 SER A N 1
ATOM 2464 C CA . SER A 1 310 ? 19.248 6.729 -8.775 1.00 97.38 310 SER A CA 1
ATOM 2465 C C . SER A 1 310 ? 17.725 6.537 -8.744 1.00 97.38 310 SER A C 1
ATOM 2467 O O . SER A 1 310 ? 17.129 6.072 -9.719 1.00 97.38 310 SER A O 1
ATOM 2469 N N . LEU A 1 311 ? 17.065 6.953 -7.655 1.00 97.62 311 LEU A N 1
ATOM 2470 C CA . LEU A 1 311 ? 15.605 6.913 -7.535 1.00 97.62 311 LEU A CA 1
ATOM 2471 C C . LEU A 1 311 ? 14.913 7.862 -8.524 1.00 97.62 311 LEU A C 1
ATOM 2473 O O . LEU A 1 311 ? 13.918 7.475 -9.145 1.00 97.62 311 LEU A O 1
ATOM 2477 N N . ARG A 1 312 ? 15.431 9.085 -8.700 1.00 97.25 312 ARG A N 1
ATOM 2478 C CA . ARG A 1 312 ? 14.918 10.051 -9.689 1.00 97.25 312 ARG A CA 1
ATOM 2479 C C . ARG A 1 312 ? 15.045 9.502 -11.109 1.00 97.25 312 ARG A C 1
ATOM 2481 O O . ARG A 1 312 ? 14.064 9.540 -11.856 1.00 97.25 312 ARG A O 1
ATOM 2488 N N . MET A 1 313 ? 16.202 8.939 -11.458 1.00 97.69 313 MET A N 1
ATOM 2489 C CA . MET A 1 313 ? 16.442 8.325 -12.765 1.00 97.69 313 MET A CA 1
ATOM 2490 C C . MET A 1 313 ? 15.506 7.146 -13.017 1.00 97.69 313 MET A C 1
ATOM 2492 O O . MET A 1 313 ? 14.889 7.093 -14.079 1.00 97.69 313 MET A O 1
ATOM 2496 N N . LEU A 1 314 ? 15.308 6.262 -12.031 1.00 97.88 314 LEU A N 1
ATOM 2497 C CA . LEU A 1 314 ? 14.355 5.154 -12.136 1.00 97.88 314 LEU A CA 1
ATOM 2498 C C . LEU A 1 314 ? 12.923 5.652 -12.394 1.00 97.88 314 LEU A C 1
ATOM 2500 O O . LEU A 1 314 ? 12.220 5.106 -13.243 1.00 97.88 314 LEU A O 1
ATOM 2504 N N . TYR A 1 315 ? 12.480 6.698 -11.690 1.00 97.75 315 TYR A N 1
ATOM 2505 C CA . TYR A 1 315 ? 11.146 7.274 -11.889 1.00 97.75 315 TYR A CA 1
ATOM 2506 C C . TYR A 1 315 ? 10.990 7.885 -13.283 1.00 97.75 315 TYR A C 1
ATOM 2508 O O . TYR A 1 315 ? 9.976 7.641 -13.937 1.00 97.75 315 TYR A O 1
ATOM 2516 N N . LYS A 1 316 ? 11.989 8.645 -13.747 1.00 96.94 316 LYS A N 1
ATOM 2517 C CA . LYS A 1 316 ? 11.999 9.248 -15.086 1.00 96.94 316 LYS A CA 1
ATOM 2518 C C . LYS A 1 316 ? 11.934 8.177 -16.177 1.00 96.94 316 LYS A C 1
ATOM 2520 O O . LYS A 1 316 ? 11.052 8.230 -17.027 1.00 96.94 316 LYS A O 1
ATOM 2525 N N . PHE A 1 317 ? 12.791 7.165 -16.078 1.00 95.94 317 PHE A N 1
ATOM 2526 C CA . PHE A 1 317 ? 12.816 6.001 -16.963 1.00 95.94 317 PHE A CA 1
ATOM 2527 C C . PHE A 1 317 ? 11.449 5.295 -17.047 1.00 95.94 317 PHE A C 1
ATOM 2529 O O . PHE A 1 317 ? 10.946 5.022 -18.139 1.00 95.94 317 PHE A O 1
ATOM 2536 N N . ILE A 1 318 ? 10.810 5.036 -15.899 1.00 98.06 318 ILE A N 1
ATOM 2537 C CA . ILE A 1 318 ? 9.481 4.408 -15.850 1.00 98.06 318 ILE A CA 1
ATOM 2538 C C . ILE A 1 318 ? 8.423 5.294 -16.519 1.00 98.06 318 ILE A C 1
ATOM 2540 O O . ILE A 1 318 ? 7.557 4.785 -17.233 1.00 98.06 318 ILE A O 1
ATOM 2544 N N . GLU A 1 319 ? 8.455 6.604 -16.266 1.00 97.12 319 GLU A N 1
ATOM 2545 C CA . GLU A 1 319 ? 7.515 7.552 -16.865 1.00 97.12 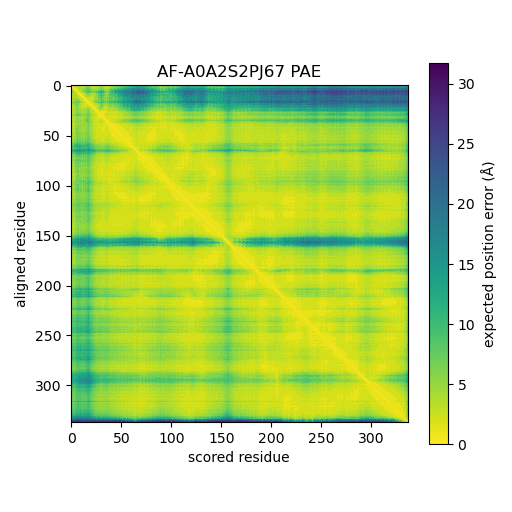319 GLU A CA 1
ATOM 2546 C C . GLU A 1 319 ? 7.637 7.603 -18.386 1.00 97.12 319 GLU A C 1
ATOM 2548 O O . GLU A 1 319 ? 6.611 7.563 -19.063 1.00 97.12 319 GLU A O 1
ATOM 2553 N N . GLU A 1 320 ? 8.858 7.649 -18.916 1.00 97.31 320 GLU A N 1
ATOM 2554 C CA . GLU A 1 320 ? 9.122 7.714 -20.355 1.00 97.31 320 GLU A CA 1
ATOM 2555 C C . GLU A 1 320 ? 8.602 6.465 -21.075 1.00 97.31 320 GLU A C 1
ATOM 2557 O O . GLU A 1 320 ? 7.743 6.582 -21.954 1.00 97.31 320 GLU A O 1
ATOM 2562 N N . ILE A 1 321 ? 9.021 5.268 -20.640 1.00 98.00 321 ILE A N 1
ATOM 2563 C CA . ILE A 1 321 ? 8.578 4.002 -21.248 1.00 98.00 321 ILE A CA 1
ATOM 2564 C C . ILE A 1 321 ? 7.058 3.876 -21.198 1.00 98.00 321 ILE A C 1
ATOM 2566 O O . ILE A 1 321 ? 6.410 3.582 -22.203 1.00 98.00 321 ILE A O 1
ATOM 2570 N N . LEU A 1 322 ? 6.463 4.069 -20.018 1.00 97.88 322 LEU A N 1
ATOM 2571 C CA . LEU A 1 322 ? 5.035 3.823 -19.858 1.00 97.88 322 LEU A CA 1
ATOM 2572 C C . LEU A 1 322 ? 4.179 4.921 -20.490 1.00 97.88 322 LEU A C 1
ATOM 2574 O O . LEU A 1 322 ? 3.029 4.643 -20.815 1.00 97.88 322 LEU A O 1
ATOM 2578 N N . SER A 1 323 ? 4.694 6.140 -20.692 1.00 96.81 323 SER A N 1
ATOM 2579 C CA . SER A 1 323 ? 3.974 7.163 -21.459 1.00 96.81 323 SER A CA 1
ATOM 2580 C C . SER A 1 323 ? 3.803 6.722 -22.904 1.00 96.81 323 SER A C 1
ATOM 2582 O O . SER A 1 323 ? 2.674 6.656 -23.385 1.00 96.81 323 SER A O 1
ATOM 2584 N N . ILE A 1 324 ? 4.907 6.343 -23.551 1.00 97.38 324 ILE A N 1
ATOM 2585 C CA . ILE A 1 324 ? 4.917 5.926 -24.956 1.00 97.38 324 ILE A CA 1
ATOM 2586 C C . ILE A 1 324 ? 4.103 4.642 -25.118 1.00 97.38 324 ILE A C 1
ATOM 2588 O O . ILE A 1 324 ? 3.188 4.579 -25.937 1.00 97.38 324 ILE A O 1
ATOM 2592 N N . LYS A 1 325 ? 4.343 3.639 -24.264 1.00 97.31 325 LYS A N 1
ATOM 2593 C CA . LYS A 1 325 ? 3.617 2.365 -24.321 1.00 97.31 325 LYS A CA 1
ATOM 2594 C C . LYS A 1 325 ? 2.106 2.538 -24.123 1.00 97.31 325 LYS A C 1
ATOM 2596 O O . LYS A 1 325 ? 1.322 1.835 -24.755 1.00 97.31 325 LYS A O 1
ATOM 2601 N N . GLU A 1 326 ? 1.668 3.447 -23.245 1.00 95.50 326 GLU A N 1
ATOM 2602 C CA . GLU A 1 326 ? 0.242 3.772 -23.093 1.00 95.50 326 GLU A CA 1
ATOM 2603 C C . GLU A 1 326 ? -0.356 4.419 -24.346 1.00 95.50 326 GLU A C 1
ATOM 2605 O O . GLU A 1 326 ? -1.500 4.123 -24.687 1.00 95.50 326 GLU A O 1
ATOM 2610 N N . GLU A 1 327 ? 0.371 5.329 -24.992 1.00 95.25 327 GLU A N 1
ATOM 2611 C CA . GLU A 1 327 ? -0.077 6.009 -26.210 1.00 95.25 327 GLU A CA 1
ATOM 2612 C C . GLU A 1 327 ? -0.206 5.025 -27.375 1.00 95.25 327 GLU A C 1
ATOM 2614 O O . GLU A 1 327 ? -1.267 4.959 -27.999 1.00 95.25 327 GLU A O 1
ATOM 2619 N N . GLU A 1 328 ? 0.805 4.179 -27.581 1.00 94.69 328 GLU A N 1
ATOM 2620 C CA . GLU A 1 328 ? 0.782 3.083 -28.556 1.00 94.69 328 GLU A CA 1
ATOM 2621 C C . GLU A 1 328 ? -0.373 2.101 -28.286 1.00 94.69 328 GLU A C 1
ATOM 2623 O O . GLU A 1 328 ? -1.066 1.665 -29.208 1.00 94.69 328 GLU A O 1
ATOM 2628 N N . GLU A 1 329 ? -0.621 1.758 -27.015 1.00 94.56 329 GLU A N 1
ATOM 2629 C CA . GLU A 1 329 ? -1.743 0.900 -26.620 1.00 94.56 329 GLU A CA 1
ATOM 2630 C C . GLU A 1 329 ? -3.097 1.523 -26.953 1.00 94.56 329 GLU A C 1
ATOM 2632 O O . GLU A 1 329 ? -3.961 0.847 -27.511 1.00 94.56 329 GLU A O 1
ATOM 2637 N N . ARG A 1 330 ? -3.289 2.808 -26.636 1.00 92.44 330 ARG A N 1
ATOM 2638 C CA . ARG A 1 330 ? -4.537 3.516 -26.947 1.00 92.44 330 ARG A CA 1
ATOM 2639 C C . ARG A 1 330 ? -4.759 3.610 -28.450 1.00 92.44 330 ARG A C 1
ATOM 2641 O O . ARG A 1 330 ? -5.872 3.362 -28.900 1.00 92.44 330 ARG A O 1
ATOM 2648 N N . ALA A 1 331 ? -3.719 3.929 -29.219 1.00 92.69 331 ALA A N 1
ATOM 2649 C CA . ALA A 1 331 ? -3.803 4.004 -30.673 1.00 92.69 331 ALA A CA 1
ATOM 2650 C C . ALA A 1 331 ? -4.230 2.659 -31.281 1.00 92.69 331 ALA A C 1
ATOM 2652 O O . ALA A 1 331 ? -5.143 2.614 -32.103 1.00 92.69 331 ALA A O 1
ATOM 2653 N N . ARG A 1 332 ? -3.646 1.549 -30.813 1.00 88.50 332 ARG A N 1
ATOM 2654 C CA . ARG A 1 332 ? -3.995 0.208 -31.293 1.00 88.50 332 ARG A CA 1
ATOM 2655 C C . ARG A 1 332 ? -5.419 -0.200 -30.931 1.00 88.50 332 ARG A C 1
ATOM 2657 O O . ARG A 1 332 ? -6.116 -0.736 -31.781 1.00 88.50 332 ARG A O 1
ATOM 2664 N N . GLN A 1 333 ? -5.855 0.056 -29.697 1.00 86.38 333 GLN A N 1
ATOM 2665 C CA . GLN A 1 333 ? -7.227 -0.255 -29.280 1.00 86.38 333 GLN A CA 1
ATOM 2666 C C . GLN A 1 333 ? -8.258 0.568 -30.059 1.00 86.38 333 GLN A C 1
ATOM 2668 O O . GLN A 1 333 ? -9.301 0.035 -30.421 1.00 86.38 333 GLN A O 1
ATOM 2673 N N . ASN A 1 334 ? -7.956 1.835 -30.353 1.00 87.06 334 ASN A N 1
ATOM 2674 C CA . ASN A 1 334 ? -8.830 2.691 -31.153 1.00 87.06 334 ASN A CA 1
ATOM 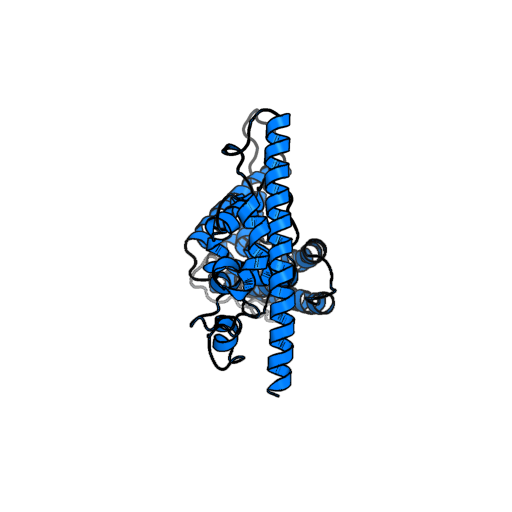2675 C C . ASN A 1 334 ? -8.867 2.284 -32.632 1.00 87.06 334 ASN A C 1
ATOM 2677 O O . ASN A 1 334 ? -9.895 2.459 -33.263 1.00 87.06 334 ASN A O 1
ATOM 2681 N N . GLY A 1 335 ? -7.771 1.756 -33.184 1.00 76.75 335 GLY A N 1
ATOM 2682 C CA . GLY A 1 335 ? -7.730 1.252 -34.563 1.00 76.75 335 GLY A CA 1
ATOM 2683 C C . GLY A 1 335 ? -8.328 -0.149 -34.752 1.00 76.75 335 GLY A C 1
ATOM 2684 O O . GLY A 1 335 ? -8.449 -0.604 -35.884 1.00 76.75 335 GLY A O 1
ATOM 2685 N N . GLN A 1 336 ? -8.661 -0.848 -33.661 1.00 60.31 336 GLN A N 1
ATOM 2686 C CA . GLN A 1 336 ? -9.335 -2.156 -33.659 1.00 60.31 336 GLN A CA 1
ATOM 2687 C C . GLN A 1 336 ? -10.844 -2.061 -33.368 1.00 60.31 336 GLN A C 1
ATOM 2689 O O . GLN A 1 336 ? -11.532 -3.080 -33.456 1.00 60.31 336 GLN A O 1
ATOM 2694 N N . ALA A 1 337 ? -11.328 -0.881 -32.967 1.00 53.09 337 ALA A N 1
ATOM 2695 C CA . ALA A 1 337 ? -12.732 -0.569 -32.700 1.00 53.09 337 ALA A CA 1
ATOM 2696 C C . ALA A 1 337 ? -13.365 0.092 -33.926 1.00 53.09 337 ALA A C 1
ATOM 2698 O O . ALA A 1 337 ? -14.575 -0.148 -34.138 1.00 53.09 337 ALA A O 1
#

Foldseek 3Di:
DDADPDPDDDDDFDDDVPDTDDDDQWDADPNQIAGNVRLSLVVLLVLLVVLLVQLVVLLVQQAQPPHDFLVVLLVSLVVSLCSNLVVLLSNLVSQLVDPSSLCSQLVSSQSSLCSSQSHDPPADSLLSCLLSVHQRSSLVSVLVNQLVVLVPDDDDPPDDRDDSVNSSVVSVVVSQVVSLVCLQPDPGQVQLCLLVVGSCLLNPPPADDDIHHNLNNCLNRQQALQLQNCVVVVNHPAQADPQARRRHRTSQCLQQNPPSLVVLQVVLCVLVVHGDDSNNSSCLSSDDDPVRADPDPVRNVVSRVSSNVSNVSVNVSSCVSRVVSVVVSVVVSVVVD